Protein AF-A0A7R9MJE6-F1 (afdb_monomer)

Foldseek 3Di:
DDPCVVVLVVVVVVVVPDDDDPVVVVVVVVNVVVVVVVVVVVVVVVVVVVVVVLLVVLVVVLVVLVVVLVVVVVVLVVVLVVLVVVVVVLVVVLVVVPPPPCSVVDVVSVVVVVCCVVPSVVVVVVSVVVNVVSVVVSVCSVVVHDDPPPDDDDDDDDPDDPDDRPDDDDPVNVLVVLVVVVCVCVVQVFDPLCVQQQFGFGQDPVRDTDGDVPRGDPDGHALVRLLVSLVSCVVVVVLVVSLSSLVVSVVRDDPPDDLVSVLVSLVSNLVSCVVVVNVPVNVVSVVVSCVSPVDDDPPVVVVVVVVVVVPPDDDDDD

InterPro domains:
  IPR011990 Tetratricopeptide-like helical domain superfamily [G3DSA:1.25.40.10] (171-307)
  IPR013547 Prolyl 4-hydroxylase, N-terminal [PF08336] (52-201)

Radius of gyration: 33.0 Å; Cα contacts (8 Å, |Δi|>4): 189; chains: 1; bounding box: 67×83×99 Å

Mean predicted aligned error: 15.89 Å

Solvent-accessible surface area (backbone atoms only — not comparable to full-atom values): 18614 Å² total; per-residue (Å²): 130,85,68,64,68,58,57,54,52,54,57,52,56,60,57,76,73,56,84,92,60,96,70,52,66,64,52,53,52,51,51,51,51,52,50,50,52,52,52,51,51,52,52,53,52,51,52,52,48,54,51,54,53,50,50,53,54,49,51,51,53,50,51,52,54,49,51,54,49,51,57,52,47,53,55,51,52,53,51,52,49,52,55,47,53,54,51,49,53,55,49,50,56,49,61,73,68,49,86,76,77,52,64,66,69,44,72,65,50,46,48,53,50,52,48,42,62,66,48,56,50,46,51,50,51,51,52,52,51,52,52,56,51,54,51,50,56,51,51,41,66,70,60,48,75,72,75,88,73,90,82,77,81,89,77,84,90,71,99,74,74,92,78,80,75,64,78,77,86,48,76,63,57,53,50,53,52,42,48,51,52,51,49,50,33,64,75,58,71,38,54,64,69,42,47,40,57,19,36,73,55,48,72,41,99,83,72,51,76,57,76,65,81,86,77,45,50,96,57,56,62,53,23,65,56,28,38,54,45,14,50,54,31,40,76,72,67,39,39,71,62,14,39,52,30,36,49,53,13,63,76,46,62,53,97,84,60,53,68,66,57,55,33,49,48,28,48,53,44,25,53,27,27,59,74,72,69,42,68,72,64,23,54,52,30,53,52,54,28,43,71,74,49,84,71,89,70,78,69,69,59,55,63,62,54,49,64,66,63,70,74,79,78,89,84,91,84,136

Secondary structure (DSSP, 8-state):
---HHHHHHHHHHHHHTS---TTHHHHHHHHHHHHHHHHHHHHHHHHHHHHHHHHHHHHHHHHHHHHHHHHHHHHHHHHHHHHHHHHHHHHHHHHHT-SSSGGGTSHHHHHHHHHIIIIIHHHHHHHHHHHHHHHHHHHHHHTTS------S----------S----PPPHHHHHHHHHHHHHHHHHHT--HHHHHTT---EE-TTS-EE--GGG--SS---HHHHHHHHHHHHHTT-HHHHHHHHHHHHHT--TTS-HHHHHHHHHHHHHHHHHHT-HHHHHHHHHHHHHH-SSS-SSSHHHHHHHHHTTS------

Nearest PDB structures (foldseek):
  9e8q-assembly1_X  TM=4.317E-01  e=3.717E-01  Homo sapiens
  5nnv-assembly4_D  TM=2.845E-01  e=2.011E+00  Bacillus subtilis subsp. subtilis str. 168
  8i21-assembly1_A  TM=2.897E-01  e=9.755E+00  Saccharomyces cerevisiae S288C

Sequence (318 aa):
FVDYSEYVLWVSVAVYGVGVGPFIGPVYQLLAQVTQVTNMIGVIMTFSRNLMEN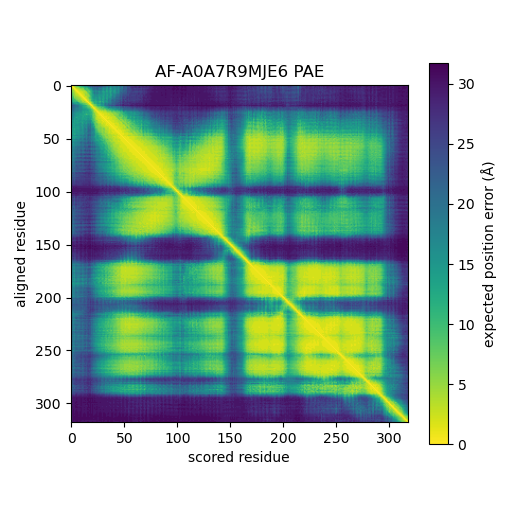LLTQEKAMIESLSEYLVSEEVLNSRLRRLTDNSLSLNSIALKGDTDGSLLGHPLDVYLLIRRMSIDWKEVNDLLRTKSQRLSDVQMRQIGGHSNHTNALNVTFDFQCVGSSHKIITNQELKDAAFGVISLVNTYELDIKSIANGFIRSKTSSGAEVSSHENQSKVALNAFDCYLIGKQTFDNKEYSNAKQWLTEAVDRLDDMTSDEIISDIFNYLLFCELKVRKPSEAQKYKRWSAAIKPDIETNGLKSEMKVVHDTNGTTPRL

Organism: NCBI:txid334625

pLDDT: mean 72.36, std 19.11, range [25.64, 94.88]

Structure (mmCIF, N/CA/C/O backbone):
data_AF-A0A7R9MJE6-F1
#
_entry.id   AF-A0A7R9MJE6-F1
#
loop_
_atom_site.group_PDB
_atom_site.id
_atom_site.type_symbol
_atom_site.label_atom_id
_atom_site.label_alt_id
_atom_site.label_comp_id
_atom_site.label_asym_id
_atom_site.label_entity_id
_atom_site.label_seq_id
_atom_site.pdbx_PDB_ins_code
_atom_site.Cartn_x
_atom_site.Cartn_y
_atom_site.Cartn_z
_atom_site.occupancy
_atom_site.B_iso_or_equiv
_atom_site.auth_seq_id
_atom_site.auth_comp_id
_atom_site.auth_asym_id
_atom_site.auth_atom_id
_atom_site.pdbx_PDB_model_num
ATOM 1 N N . PHE A 1 1 ? -15.642 23.329 16.315 1.00 39.38 1 PHE A N 1
ATOM 2 C CA . PHE A 1 1 ? -14.943 23.109 17.598 1.00 39.38 1 PHE A CA 1
ATOM 3 C C . PHE A 1 1 ? -15.011 24.412 18.372 1.00 39.38 1 PHE A C 1
ATOM 5 O O . PHE A 1 1 ? -14.675 25.434 17.795 1.00 39.38 1 PHE A O 1
ATOM 12 N N . VAL A 1 2 ? -15.575 24.382 19.581 1.00 33.09 2 VAL A N 1
ATOM 13 C CA . VAL A 1 2 ? -15.974 25.568 20.363 1.00 33.09 2 VAL A CA 1
ATOM 14 C C . VAL A 1 2 ? -14.791 26.518 20.549 1.00 33.09 2 VAL A C 1
ATOM 16 O O . VAL A 1 2 ? -13.706 26.082 20.929 1.00 33.09 2 VAL A O 1
ATOM 19 N N . ASP A 1 3 ? -15.007 27.798 20.260 1.00 33.78 3 ASP A N 1
ATOM 20 C CA . ASP A 1 3 ? -14.040 28.866 20.481 1.00 33.78 3 ASP A CA 1
ATOM 21 C C . ASP A 1 3 ? -13.876 29.061 21.999 1.00 33.78 3 ASP A C 1
ATOM 23 O O . ASP A 1 3 ? -14.653 29.747 22.664 1.00 33.78 3 ASP A O 1
ATOM 27 N N . TYR A 1 4 ? -12.909 28.353 22.592 1.00 46.97 4 TYR A N 1
ATOM 28 C CA . TYR A 1 4 ? -12.664 28.347 24.042 1.00 46.97 4 TYR A CA 1
ATOM 29 C C . TYR A 1 4 ? -12.322 29.743 24.599 1.00 46.97 4 TYR A C 1
ATOM 31 O O . TYR A 1 4 ? -12.417 29.955 25.808 1.00 46.97 4 TYR A O 1
ATOM 39 N N . SER A 1 5 ? -11.989 30.697 23.722 1.00 46.53 5 SER A N 1
ATOM 40 C CA . SER A 1 5 ? -11.831 32.122 24.026 1.00 46.53 5 SER A CA 1
ATOM 41 C C . SER A 1 5 ? -13.081 32.719 24.690 1.00 46.53 5 SER A C 1
ATOM 43 O O . SER A 1 5 ? -12.979 33.395 25.718 1.00 46.53 5 SER A O 1
ATOM 45 N N . GLU A 1 6 ? -14.277 32.405 24.17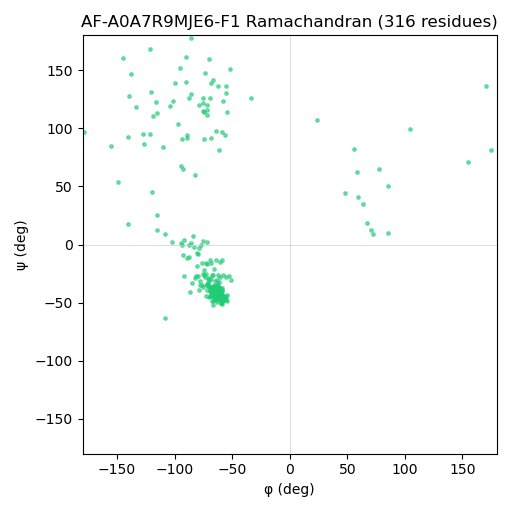9 1.00 43.72 6 GLU A N 1
ATOM 46 C CA . GLU A 1 6 ? -15.525 32.952 24.723 1.00 43.72 6 GLU A CA 1
ATOM 47 C C . GLU A 1 6 ? -15.849 32.373 26.107 1.00 43.72 6 GLU A C 1
ATOM 49 O O . GLU A 1 6 ? -16.285 33.101 26.998 1.00 43.72 6 GLU A O 1
ATOM 54 N N . TYR A 1 7 ? -15.562 31.089 26.346 1.00 50.12 7 TYR A N 1
ATOM 55 C CA . TYR A 1 7 ? -15.809 30.450 27.645 1.00 50.12 7 TYR A CA 1
ATOM 56 C C . TYR A 1 7 ? -14.961 31.055 28.774 1.00 50.12 7 TYR A C 1
ATOM 58 O O . TYR A 1 7 ? -15.455 31.239 29.888 1.00 50.12 7 TYR A O 1
ATOM 66 N N . VAL A 1 8 ? -13.705 31.417 28.493 1.00 51.41 8 VAL A N 1
ATOM 67 C CA . VAL A 1 8 ? -12.816 32.071 29.471 1.00 51.41 8 VAL A CA 1
ATOM 68 C C . VAL A 1 8 ? -13.308 33.487 29.802 1.00 51.41 8 VAL A C 1
ATOM 70 O O . VAL A 1 8 ? -13.265 33.903 30.964 1.00 51.41 8 VAL A O 1
ATOM 73 N N . LEU A 1 9 ? -13.850 34.206 28.815 1.00 51.25 9 LEU A N 1
ATOM 74 C CA . LEU A 1 9 ? -14.471 35.521 29.003 1.00 51.25 9 LEU A CA 1
ATOM 75 C C . LEU A 1 9 ? -15.719 35.447 29.897 1.00 51.25 9 LEU A C 1
ATOM 77 O O . LEU A 1 9 ? -15.834 36.224 30.845 1.00 51.25 9 LEU A O 1
ATOM 81 N N . TRP A 1 10 ? -16.611 34.478 29.672 1.00 48.47 10 TRP A N 1
ATOM 82 C CA . TRP A 1 10 ? -17.824 34.304 30.483 1.00 48.47 10 TRP A CA 1
ATOM 83 C C . TRP A 1 10 ? -17.535 33.927 31.942 1.00 48.47 10 TRP A C 1
ATOM 85 O O . TRP A 1 10 ? -18.165 34.466 32.855 1.00 48.47 10 TRP A O 1
ATOM 95 N N . VAL A 1 11 ? -16.550 33.055 32.183 1.00 52.69 11 VAL A N 1
ATOM 96 C CA . VAL A 1 11 ? -16.123 32.693 33.547 1.00 52.69 11 VAL A CA 1
ATOM 97 C C . VAL A 1 11 ? -15.493 33.893 34.259 1.00 52.69 11 VAL A C 1
ATOM 99 O O . VAL A 1 11 ? -15.747 34.106 35.443 1.00 52.69 11 VAL A O 1
ATOM 102 N N . SER A 1 12 ? -14.741 34.724 33.535 1.00 51.22 12 SER A N 1
ATOM 103 C CA . SER A 1 12 ? -14.150 35.946 34.088 1.00 51.22 12 SER A CA 1
ATOM 104 C C . SER A 1 12 ? -15.232 36.959 34.489 1.00 51.22 12 SER A C 1
ATOM 106 O O . SER A 1 12 ? -15.207 37.469 35.606 1.00 51.22 12 SER A O 1
ATOM 108 N N . VAL A 1 13 ? -16.236 37.198 33.636 1.00 52.69 13 VAL A N 1
ATOM 109 C CA . VAL A 1 13 ? -17.344 38.136 33.915 1.00 52.69 13 VAL A CA 1
ATOM 110 C C . VAL A 1 13 ? -18.203 37.686 35.106 1.00 52.69 13 VAL A C 1
ATOM 112 O O . VAL A 1 13 ? -18.603 38.522 35.916 1.00 52.69 13 VAL A O 1
ATOM 115 N N . ALA A 1 14 ? -18.433 36.380 35.278 1.00 49.47 14 ALA A N 1
ATOM 116 C CA . ALA A 1 14 ? -19.199 35.849 36.410 1.00 49.47 14 ALA A CA 1
ATOM 117 C C . ALA A 1 14 ? -18.510 36.077 37.774 1.00 49.47 14 ALA A C 1
ATOM 119 O O . ALA A 1 14 ? -19.187 36.282 38.781 1.00 49.47 14 ALA A O 1
ATOM 120 N N . VAL A 1 15 ? -17.172 36.095 37.810 1.00 51.50 15 VAL A N 1
ATOM 121 C CA . VAL A 1 15 ? -16.383 36.327 39.036 1.00 51.50 15 VAL A CA 1
ATOM 122 C C . VAL A 1 15 ? -16.347 37.810 39.423 1.00 51.50 15 VAL A C 1
ATOM 124 O O . VAL A 1 15 ? -16.346 38.127 40.610 1.00 51.50 15 VAL A O 1
ATOM 127 N N . TYR A 1 16 ? -16.394 38.731 38.455 1.00 50.97 16 TYR A N 1
ATOM 128 C CA . TYR A 1 16 ? -16.454 40.172 38.739 1.00 50.97 16 TYR A CA 1
ATOM 129 C C . TYR A 1 16 ? -17.813 40.639 39.300 1.00 50.97 16 TYR A C 1
ATOM 131 O O . TYR A 1 16 ? -17.887 41.727 39.871 1.00 50.97 16 TYR A O 1
ATOM 139 N N . GLY A 1 17 ? -18.879 39.837 39.171 1.00 49.03 17 GLY A N 1
ATOM 140 C CA . GLY A 1 17 ? -20.234 40.188 39.617 1.00 49.03 17 GLY A CA 1
ATOM 141 C C . GLY A 1 17 ? -20.582 39.847 41.073 1.00 49.03 17 GLY A C 1
ATOM 142 O O . GLY A 1 17 ? -21.620 40.296 41.556 1.00 49.03 17 GLY A O 1
ATOM 143 N N . VAL A 1 18 ? -19.757 39.072 41.791 1.00 48.28 18 VAL A N 1
ATOM 144 C CA . VAL A 1 18 ? -20.073 38.598 43.152 1.00 48.28 18 VAL A CA 1
ATOM 145 C C . VAL A 1 18 ? -19.073 39.166 44.161 1.00 48.28 18 VAL A C 1
ATOM 147 O O . VAL A 1 18 ? -17.864 38.999 44.032 1.00 48.28 18 VAL A O 1
ATOM 150 N N . GLY A 1 19 ? -19.604 39.877 45.158 1.00 49.94 19 GLY A N 1
ATOM 151 C CA . GLY A 1 19 ? -18.861 40.634 46.163 1.00 49.94 19 GLY A CA 1
ATOM 152 C C . GLY A 1 19 ? -17.764 39.865 46.912 1.00 49.94 19 GLY A C 1
ATOM 153 O O . GLY A 1 19 ? -17.820 38.658 47.133 1.00 49.94 19 GLY A O 1
ATOM 154 N N . VAL A 1 20 ? -16.765 40.649 47.311 1.00 52.84 20 VAL A N 1
ATOM 155 C CA . VAL A 1 20 ? -15.432 40.300 47.820 1.00 52.84 20 VAL A CA 1
ATOM 156 C C . VAL A 1 20 ? -15.460 39.406 49.074 1.00 52.84 20 VAL A C 1
ATOM 158 O O . VAL A 1 20 ? -15.999 39.796 50.107 1.00 52.84 20 VAL A O 1
ATOM 161 N N . GLY A 1 21 ? -14.803 38.239 49.013 1.00 53.69 21 GLY A N 1
ATOM 162 C CA . GLY A 1 21 ? -14.567 37.334 50.151 1.00 53.69 21 GLY A CA 1
ATOM 163 C C . GLY A 1 21 ? -13.202 36.615 50.073 1.00 53.69 21 GLY A C 1
ATOM 164 O O . GLY A 1 21 ? -12.615 36.529 48.994 1.00 53.69 21 GLY A O 1
ATOM 165 N N . PRO A 1 22 ? -12.666 36.073 51.187 1.00 56.06 22 PRO A N 1
ATOM 166 C CA . PRO A 1 22 ? -11.268 35.619 51.321 1.00 56.06 22 PRO A CA 1
ATOM 167 C C . PRO A 1 22 ? -10.910 34.327 50.556 1.00 56.06 22 PRO A C 1
ATOM 169 O O . PRO A 1 22 ? -9.770 33.873 50.608 1.00 56.06 22 PRO A O 1
ATOM 172 N N . PHE A 1 23 ? -11.851 33.745 49.811 1.00 54.72 23 PHE A N 1
ATOM 173 C CA . PHE A 1 23 ? -11.662 32.516 49.026 1.00 54.72 23 PHE A CA 1
ATOM 174 C C . PHE A 1 23 ? -11.227 32.766 47.569 1.00 54.72 23 PHE A C 1
ATOM 176 O O . PHE A 1 23 ? -11.073 31.827 46.794 1.00 54.72 23 PHE A O 1
ATOM 183 N N . ILE A 1 24 ? -10.999 34.027 47.194 1.00 59.41 24 ILE A N 1
ATOM 184 C CA . ILE A 1 24 ? -10.717 34.456 45.818 1.00 59.41 24 ILE A CA 1
ATOM 185 C C . ILE A 1 24 ? -9.281 34.117 45.359 1.00 59.41 24 ILE A C 1
ATOM 187 O O . ILE A 1 24 ? -9.075 33.722 44.213 1.00 59.41 24 ILE A O 1
ATOM 191 N N . GLY A 1 25 ? -8.281 34.209 46.242 1.00 64.38 25 GLY A N 1
ATOM 192 C CA . GLY A 1 25 ? -6.874 33.922 45.906 1.00 64.38 25 GLY A CA 1
ATOM 193 C C . GLY A 1 25 ? -6.624 32.497 45.374 1.00 64.38 25 GLY A C 1
ATOM 194 O O . GLY A 1 25 ? -6.013 32.352 44.314 1.00 64.38 25 GLY A O 1
ATOM 195 N N . PRO A 1 26 ? -7.133 31.446 46.046 1.00 71.94 26 PRO A N 1
ATOM 196 C CA . PRO A 1 26 ? -7.047 30.068 45.557 1.00 71.94 26 PRO A CA 1
ATOM 197 C C . PRO A 1 26 ? -7.748 29.855 44.207 1.00 71.94 26 PRO A C 1
ATOM 199 O O . PRO A 1 26 ? -7.233 29.138 43.354 1.00 71.94 26 PRO A O 1
ATOM 202 N N . VAL A 1 27 ? -8.892 30.513 43.981 1.00 69.50 27 VAL A N 1
ATOM 203 C CA . VAL A 1 27 ? -9.652 30.416 42.722 1.00 69.50 27 VAL A CA 1
ATOM 204 C C . VAL A 1 27 ? -8.887 31.059 41.563 1.00 69.50 27 VAL A C 1
ATOM 206 O O . VAL A 1 27 ? -8.808 30.465 40.490 1.00 69.50 27 VAL A O 1
ATOM 209 N N . TYR A 1 28 ? -8.243 32.211 41.775 1.00 71.81 28 TYR A N 1
ATOM 210 C CA . TYR A 1 28 ? -7.381 32.825 40.758 1.00 71.81 28 TYR A CA 1
ATOM 211 C C . TYR A 1 28 ? -6.151 31.975 40.430 1.00 71.81 28 TYR A C 1
ATOM 213 O O . TYR A 1 28 ? -5.772 31.893 39.263 1.00 71.81 28 TYR A O 1
ATOM 221 N N . GLN A 1 29 ? -5.540 31.311 41.417 1.00 69.94 29 GLN A N 1
ATOM 222 C CA . GLN A 1 29 ? -4.430 30.395 41.141 1.00 69.94 29 GLN A CA 1
ATOM 223 C C . GLN A 1 29 ? -4.870 29.180 40.322 1.00 69.94 29 GLN A C 1
ATOM 225 O O . GLN A 1 29 ? -4.177 28.805 39.377 1.00 69.94 29 GLN A O 1
ATOM 230 N N . LEU A 1 30 ? -6.032 28.601 40.629 1.00 73.88 30 LEU A N 1
ATOM 231 C CA . LEU A 1 30 ? -6.591 27.500 39.845 1.00 73.88 30 LEU A CA 1
ATOM 232 C C . LEU A 1 30 ? -6.939 27.943 38.418 1.00 73.88 30 LEU A C 1
ATOM 234 O O . LEU A 1 30 ? -6.590 27.252 37.466 1.00 73.88 30 LEU A O 1
ATOM 238 N N . LEU A 1 31 ? -7.543 29.122 38.241 1.00 72.19 31 LEU A N 1
ATOM 239 C CA . LEU A 1 31 ? -7.827 29.681 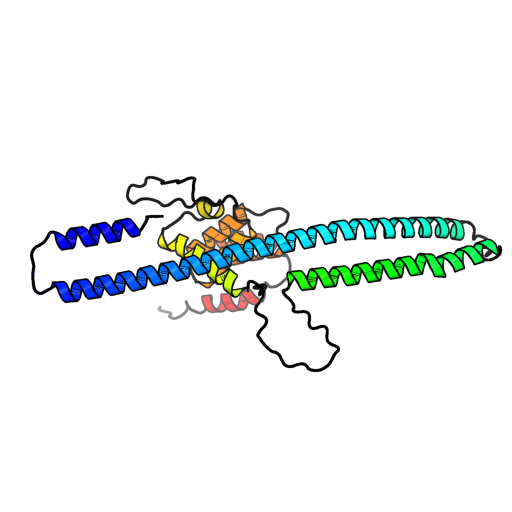36.913 1.00 72.19 31 LEU A CA 1
ATOM 240 C C . LEU A 1 31 ? -6.545 29.955 36.114 1.00 72.19 31 LEU A C 1
ATOM 242 O O . LEU A 1 31 ? -6.493 29.655 34.921 1.00 72.19 31 LEU A O 1
ATOM 246 N N . ALA A 1 32 ? -5.490 30.462 36.756 1.00 72.81 32 ALA A N 1
ATOM 247 C CA . ALA A 1 32 ? -4.192 30.665 36.114 1.00 72.81 32 ALA A CA 1
ATOM 248 C C . ALA A 1 32 ? -3.555 29.335 35.673 1.00 72.81 32 ALA A C 1
ATOM 250 O O . ALA A 1 32 ? -3.038 29.245 34.559 1.00 72.81 32 ALA A O 1
ATOM 251 N N . GLN A 1 33 ? -3.643 28.288 36.500 1.00 74.50 33 GLN A N 1
ATOM 252 C CA . GLN A 1 33 ? -3.174 26.944 36.148 1.00 74.50 33 GLN A CA 1
ATOM 253 C C . GLN A 1 33 ? -3.975 26.351 34.981 1.00 74.50 33 GLN A C 1
ATOM 255 O O . GLN A 1 33 ? -3.385 25.847 34.027 1.00 74.50 33 GLN A O 1
ATOM 260 N N . VAL A 1 34 ? -5.305 26.475 34.994 1.00 78.25 34 VAL A N 1
ATOM 261 C CA . VAL A 1 34 ? -6.170 26.028 33.887 1.00 78.25 34 VAL A CA 1
ATOM 262 C C . VAL A 1 34 ? -5.847 26.785 32.595 1.00 78.25 34 VAL A C 1
ATOM 264 O O . VAL A 1 34 ? -5.772 26.179 31.525 1.00 78.25 34 VAL A O 1
ATOM 267 N N . THR A 1 35 ? -5.579 28.089 32.679 1.00 74.94 35 THR A N 1
ATOM 268 C CA . THR A 1 35 ? -5.185 28.909 31.521 1.00 74.94 35 THR A CA 1
ATOM 269 C C . THR A 1 35 ? -3.815 28.488 30.972 1.00 74.94 35 THR A C 1
ATOM 271 O O . THR A 1 35 ? -3.628 28.399 29.762 1.00 74.94 35 THR A O 1
ATOM 274 N N . GLN A 1 36 ? -2.849 28.151 31.833 1.00 72.69 36 GLN A N 1
ATOM 275 C CA . GLN A 1 36 ? -1.558 27.615 31.385 1.00 72.69 36 GLN A CA 1
ATOM 276 C C . GLN A 1 36 ? -1.699 26.260 30.687 1.00 72.69 36 GLN A C 1
ATOM 278 O O . GLN A 1 36 ? -1.115 26.061 29.623 1.00 72.69 36 GLN A O 1
ATOM 283 N N . VAL A 1 37 ? -2.491 25.345 31.252 1.00 79.38 37 VAL A N 1
ATOM 284 C CA . VAL A 1 37 ? -2.717 24.015 30.667 1.00 79.38 37 VAL A CA 1
ATOM 285 C C . VAL A 1 37 ? -3.434 24.123 29.322 1.00 79.38 37 VAL A C 1
ATOM 287 O O . VAL A 1 37 ? -3.022 23.488 28.355 1.00 79.38 37 VAL A O 1
ATOM 290 N N . THR A 1 38 ? -4.464 24.964 29.217 1.00 75.75 38 THR A N 1
ATOM 291 C CA . THR A 1 38 ? -5.188 25.182 27.952 1.00 75.75 38 THR A CA 1
ATOM 292 C C . THR A 1 38 ? -4.299 25.809 26.878 1.00 75.75 38 THR A C 1
ATOM 294 O O . THR A 1 38 ? -4.301 25.335 25.742 1.00 75.75 38 THR A O 1
ATOM 297 N N . ASN A 1 39 ? -3.458 26.785 27.234 1.00 72.81 39 ASN A N 1
ATOM 298 C CA . ASN A 1 39 ? -2.465 27.345 26.314 1.00 72.81 39 ASN A CA 1
ATOM 299 C C . ASN A 1 39 ? -1.444 26.292 25.860 1.00 72.81 39 ASN A C 1
ATOM 301 O O . ASN A 1 39 ? -1.136 26.206 24.672 1.00 72.81 39 ASN A O 1
ATOM 305 N N . MET A 1 40 ? -0.951 25.455 26.779 1.00 80.31 40 MET A N 1
ATOM 306 C CA . MET A 1 40 ? -0.018 24.372 26.456 1.00 80.31 40 MET A CA 1
ATOM 307 C C . MET A 1 40 ? -0.642 23.364 25.482 1.00 80.31 40 MET A C 1
ATOM 309 O O . MET A 1 40 ? -0.014 23.003 24.487 1.00 80.31 40 MET A O 1
ATOM 313 N N . ILE A 1 41 ? -1.895 22.962 25.718 1.00 79.38 41 ILE A N 1
ATOM 314 C CA . ILE A 1 41 ? -2.650 22.094 24.804 1.00 79.38 41 ILE A CA 1
ATOM 315 C C . ILE A 1 41 ? -2.791 22.763 23.429 1.00 79.38 41 ILE A C 1
ATOM 317 O O . ILE A 1 41 ? -2.558 22.116 22.409 1.00 79.38 41 ILE A O 1
ATOM 321 N N . GLY A 1 42 ? -3.107 24.061 23.382 1.00 72.31 42 GLY A N 1
ATOM 322 C CA . GLY A 1 42 ? -3.208 24.821 22.132 1.00 72.31 42 GLY A CA 1
ATOM 323 C C . GLY A 1 42 ? -1.909 24.827 21.316 1.00 72.31 42 GLY A C 1
ATOM 324 O O . GLY A 1 42 ? -1.937 24.608 20.101 1.00 72.31 42 GLY A O 1
ATOM 325 N N . VAL A 1 43 ? -0.761 25.004 21.976 1.00 76.25 43 VAL A N 1
ATOM 326 C CA . VAL A 1 43 ? 0.562 24.944 21.329 1.00 76.25 43 VAL A CA 1
ATOM 327 C C . VAL A 1 43 ? 0.842 23.545 20.775 1.00 76.25 43 VAL A C 1
ATOM 329 O O . VAL A 1 43 ? 1.240 23.421 19.616 1.00 76.25 43 VAL A O 1
ATOM 332 N N . ILE A 1 44 ? 0.584 22.492 21.557 1.00 77.38 44 ILE A N 1
ATOM 333 C CA . ILE A 1 44 ? 0.791 21.097 21.132 1.00 77.38 44 ILE A CA 1
ATOM 334 C C . ILE A 1 44 ? -0.083 20.758 19.918 1.00 77.38 44 ILE A C 1
ATOM 336 O O . ILE A 1 44 ? 0.406 20.187 18.944 1.00 77.38 44 ILE A O 1
ATOM 340 N N . MET A 1 45 ? -1.358 21.152 19.939 1.00 76.62 45 MET A N 1
ATOM 341 C CA . MET A 1 45 ? -2.290 20.911 18.833 1.00 76.62 45 MET A CA 1
ATOM 342 C C . MET A 1 45 ? -1.864 21.643 17.558 1.00 76.62 45 MET A C 1
ATOM 344 O O . MET A 1 45 ? -1.933 21.078 16.468 1.00 76.62 45 MET A O 1
ATOM 348 N N . THR A 1 46 ? -1.379 22.881 17.683 1.00 78.94 46 THR A N 1
ATOM 349 C CA . THR A 1 46 ? -0.876 23.656 16.538 1.00 78.94 46 THR A CA 1
ATOM 350 C C . THR A 1 46 ? 0.382 23.018 15.951 1.00 78.94 46 THR A C 1
ATOM 352 O O . THR A 1 46 ? 0.484 22.857 14.737 1.00 78.94 46 THR A O 1
ATOM 355 N N . PHE A 1 47 ? 1.316 22.585 16.803 1.00 77.62 47 PHE A N 1
ATOM 356 C CA . PHE A 1 47 ? 2.514 21.869 16.366 1.00 77.62 47 PHE A CA 1
ATOM 357 C C . PHE A 1 47 ? 2.169 20.554 15.651 1.00 77.62 47 PHE A C 1
ATOM 359 O O . PHE A 1 47 ? 2.693 20.281 14.573 1.00 77.62 47 PHE A O 1
ATOM 366 N N . SER A 1 48 ? 1.248 19.767 16.214 1.00 82.62 48 SER A N 1
ATOM 367 C CA . SER A 1 48 ? 0.774 18.518 15.610 1.00 82.62 48 SER A CA 1
ATOM 368 C C . SER A 1 48 ? 0.097 18.751 14.256 1.00 82.62 48 SER A C 1
ATOM 370 O O . SER A 1 48 ? 0.379 18.020 13.309 1.00 82.62 48 SER A O 1
ATOM 372 N N . ARG A 1 49 ? -0.727 19.800 14.122 1.00 81.06 49 ARG A N 1
ATOM 373 C CA . ARG A 1 49 ? -1.336 20.171 12.836 1.00 81.06 49 ARG A CA 1
ATOM 374 C C . ARG A 1 49 ? -0.276 20.493 11.786 1.00 81.06 49 ARG A C 1
ATOM 376 O O . ARG A 1 49 ? -0.306 19.904 10.711 1.00 81.06 49 ARG A O 1
ATOM 383 N N . ASN A 1 50 ? 0.681 21.359 12.117 1.00 78.06 50 ASN A N 1
ATOM 384 C CA . ASN A 1 50 ? 1.759 21.730 11.199 1.00 78.06 50 ASN A CA 1
ATOM 385 C C . ASN A 1 50 ? 2.577 20.503 10.767 1.00 78.06 50 ASN A C 1
ATOM 387 O O . ASN A 1 50 ? 2.969 20.389 9.609 1.00 78.06 50 ASN A O 1
ATOM 391 N N . LEU A 1 51 ? 2.811 19.556 11.682 1.00 82.19 51 LEU A N 1
ATOM 392 C CA . LEU A 1 51 ? 3.470 18.294 11.352 1.00 82.19 51 LEU A CA 1
ATOM 393 C C . LEU A 1 51 ? 2.667 17.484 10.322 1.00 82.19 51 LEU A C 1
ATOM 395 O O . LEU A 1 51 ? 3.248 17.009 9.350 1.00 82.19 51 LEU A O 1
ATOM 399 N N . MET A 1 52 ? 1.352 17.342 10.507 1.00 84.44 52 MET A N 1
ATOM 400 C CA . MET A 1 52 ? 0.488 16.609 9.570 1.00 84.44 52 MET A CA 1
ATOM 401 C C . MET A 1 52 ? 0.396 17.300 8.201 1.00 84.44 52 MET A C 1
ATOM 403 O O . MET A 1 52 ? 0.426 16.630 7.171 1.00 84.44 52 MET A O 1
ATOM 407 N N . GLU A 1 53 ? 0.351 18.632 8.166 1.00 85.31 53 GLU A N 1
ATOM 408 C CA . GLU A 1 53 ? 0.389 19.405 6.916 1.00 85.31 53 GLU A CA 1
ATOM 409 C C . GLU A 1 53 ? 1.725 19.224 6.173 1.00 85.31 53 GLU A C 1
ATOM 411 O O . GLU A 1 53 ? 1.746 19.047 4.952 1.00 85.31 53 GLU A O 1
ATOM 416 N N . ASN A 1 54 ? 2.845 19.174 6.900 1.00 81.81 54 ASN A N 1
ATOM 417 C CA . ASN A 1 54 ? 4.153 18.879 6.313 1.00 81.81 54 ASN A CA 1
ATOM 418 C C . ASN A 1 54 ? 4.218 17.460 5.725 1.00 81.81 54 ASN A C 1
ATOM 420 O O . ASN A 1 54 ? 4.779 17.275 4.648 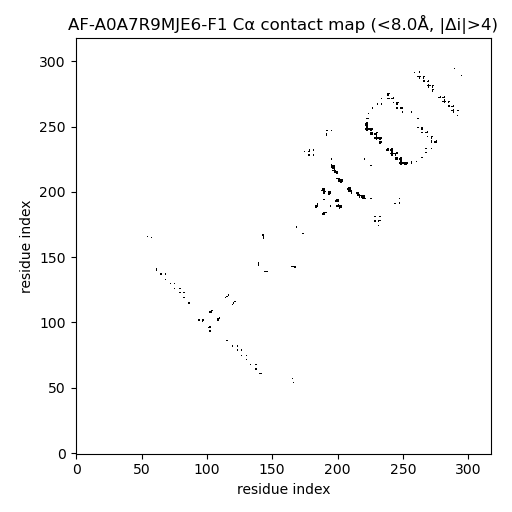1.00 81.81 54 ASN A O 1
ATOM 424 N N . LEU A 1 55 ? 3.607 16.464 6.373 1.00 82.38 55 LEU A N 1
ATOM 425 C CA . LEU A 1 55 ? 3.537 15.102 5.828 1.00 82.38 55 LEU A CA 1
ATOM 426 C C . LEU A 1 55 ? 2.731 15.048 4.525 1.00 82.38 55 LEU A C 1
ATOM 428 O O . LEU A 1 55 ? 3.141 14.377 3.581 1.00 82.38 55 LEU A O 1
ATOM 432 N N . LEU A 1 56 ? 1.634 15.802 4.435 1.00 85.38 56 LEU A N 1
ATOM 433 C CA . LEU A 1 56 ? 0.831 15.882 3.214 1.00 85.38 56 LEU A CA 1
ATOM 434 C C . LEU A 1 56 ? 1.596 16.560 2.063 1.00 85.38 56 LEU A C 1
ATOM 436 O O . LEU A 1 56 ? 1.525 16.127 0.912 1.00 85.38 56 LEU A O 1
ATOM 440 N N . THR A 1 57 ? 2.357 17.620 2.354 1.00 81.56 57 THR A N 1
ATOM 441 C CA . THR A 1 57 ? 3.200 18.268 1.332 1.00 81.56 57 THR A CA 1
ATOM 442 C C . THR A 1 57 ? 4.351 17.365 0.881 1.00 81.56 57 THR A C 1
ATOM 444 O O . THR A 1 57 ? 4.661 17.326 -0.311 1.00 81.56 57 THR A O 1
ATOM 447 N N . GLN A 1 58 ? 4.928 16.582 1.797 1.00 80.12 58 GLN A N 1
ATOM 448 C CA . GLN A 1 58 ? 5.927 15.555 1.495 1.00 80.12 58 GLN A CA 1
ATOM 449 C C . GLN A 1 58 ? 5.347 14.446 0.606 1.00 80.12 58 GLN A C 1
ATOM 451 O O . GLN A 1 58 ? 5.974 14.072 -0.385 1.00 80.12 58 GLN A O 1
ATOM 456 N N . GLU A 1 59 ? 4.143 13.950 0.907 1.00 81.75 59 GLU A N 1
ATOM 457 C CA . GLU A 1 59 ? 3.440 12.970 0.070 1.00 81.75 59 GLU A CA 1
ATOM 458 C C . GLU A 1 59 ? 3.247 13.494 -1.354 1.00 81.75 59 GLU A C 1
ATOM 460 O O . GLU A 1 59 ? 3.611 12.820 -2.319 1.00 81.75 59 GLU A O 1
ATOM 465 N N . LYS A 1 60 ? 2.770 14.735 -1.495 1.00 84.38 60 LYS A N 1
ATOM 466 C CA . LYS A 1 60 ? 2.605 15.374 -2.803 1.00 84.38 60 LYS A CA 1
ATOM 467 C C . LYS A 1 60 ? 3.917 15.411 -3.597 1.00 84.38 60 LYS A C 1
ATOM 469 O O . LYS A 1 60 ? 3.927 15.024 -4.764 1.00 84.38 60 LYS A O 1
ATOM 474 N N . ALA A 1 61 ? 5.022 15.819 -2.972 1.00 79.75 61 ALA A N 1
ATOM 475 C CA . ALA A 1 61 ? 6.331 15.861 -3.625 1.00 79.75 61 ALA A CA 1
ATOM 476 C C . ALA A 1 61 ? 6.827 14.461 -4.045 1.00 79.75 61 ALA A C 1
ATOM 478 O O . ALA A 1 61 ? 7.415 14.299 -5.117 1.00 79.75 61 ALA A O 1
ATOM 479 N N . MET A 1 62 ? 6.565 13.431 -3.231 1.00 78.12 62 MET A N 1
ATOM 480 C CA . MET A 1 62 ? 6.893 12.043 -3.578 1.00 78.12 62 MET A CA 1
ATOM 481 C C . MET A 1 62 ? 6.071 11.538 -4.770 1.00 78.12 62 MET A C 1
ATOM 483 O O . MET A 1 62 ? 6.631 10.887 -5.653 1.00 78.12 62 MET A O 1
ATOM 487 N N . ILE A 1 63 ? 4.774 11.856 -4.822 1.00 84.25 63 ILE A N 1
ATOM 488 C CA . ILE A 1 63 ? 3.892 11.498 -5.943 1.00 84.25 63 ILE A CA 1
ATOM 489 C C . ILE A 1 63 ? 4.364 12.176 -7.231 1.00 84.25 63 ILE A C 1
ATOM 491 O O . ILE A 1 63 ? 4.473 11.516 -8.264 1.00 84.25 63 ILE A O 1
ATOM 495 N N . GLU A 1 64 ? 4.701 13.466 -7.175 1.00 82.12 64 GLU A N 1
ATOM 496 C CA . GLU A 1 64 ? 5.231 14.200 -8.328 1.00 82.12 64 GLU A CA 1
ATOM 497 C C . GLU A 1 64 ? 6.529 13.554 -8.837 1.00 82.12 64 GLU A C 1
ATOM 499 O O . GLU A 1 64 ? 6.612 13.209 -10.019 1.00 82.12 64 GLU A O 1
ATOM 504 N N . SER A 1 65 ? 7.486 13.258 -7.948 1.00 80.31 65 SER A N 1
ATOM 505 C CA . SER A 1 65 ? 8.733 12.576 -8.328 1.00 80.31 65 SER A CA 1
ATOM 506 C C . SER A 1 65 ? 8.500 11.175 -8.904 1.00 80.31 65 SER A C 1
ATOM 508 O O . SER A 1 65 ? 9.247 10.762 -9.795 1.00 80.31 65 SER A O 1
ATOM 510 N N . LEU A 1 66 ? 7.522 10.422 -8.391 1.00 82.88 66 LEU A N 1
ATOM 511 C CA . LEU A 1 66 ? 7.181 9.098 -8.913 1.00 82.88 66 LEU A CA 1
ATOM 512 C C . LEU A 1 66 ? 6.545 9.202 -10.304 1.00 82.88 66 LEU A C 1
ATOM 514 O O . LEU A 1 66 ? 6.868 8.408 -11.188 1.00 82.88 66 LEU A O 1
ATOM 518 N N . SER A 1 67 ? 5.680 10.195 -10.514 1.00 88.38 67 SER A N 1
ATOM 519 C CA . SER A 1 67 ? 5.033 10.432 -11.804 1.00 88.38 67 SER A CA 1
ATOM 520 C C . SER A 1 67 ? 6.047 10.818 -12.885 1.00 88.38 67 SER A C 1
ATOM 522 O O . SER A 1 67 ? 6.023 10.260 -13.981 1.00 88.38 67 SER A O 1
ATOM 524 N N . GLU A 1 68 ? 7.006 11.689 -12.555 1.00 84.25 68 GLU A N 1
ATOM 525 C CA . GLU A 1 68 ? 8.085 12.081 -13.464 1.00 84.25 68 GLU A CA 1
ATOM 526 C C . GLU A 1 68 ? 8.968 10.882 -13.825 1.00 84.25 68 GLU A C 1
ATOM 528 O O . GLU A 1 68 ? 9.283 10.661 -14.999 1.00 84.25 68 GLU A O 1
ATOM 533 N N . TYR A 1 69 ? 9.319 10.057 -12.833 1.00 85.56 69 TYR A N 1
ATOM 534 C CA . TYR A 1 69 ? 10.059 8.822 -13.066 1.00 85.56 69 TYR A CA 1
ATOM 535 C C . TYR A 1 69 ? 9.315 7.879 -14.013 1.00 85.56 69 TYR A C 1
ATOM 537 O O . TYR A 1 69 ? 9.923 7.416 -14.980 1.00 85.56 69 TYR A O 1
ATOM 545 N N . LEU A 1 70 ? 8.018 7.643 -13.781 1.00 89.94 70 LEU A N 1
ATOM 546 C CA . LEU A 1 70 ? 7.196 6.742 -14.590 1.00 89.94 70 LEU A CA 1
ATOM 547 C C . LEU A 1 70 ? 7.140 7.187 -16.057 1.00 89.94 70 LEU A C 1
ATOM 549 O O . LEU A 1 70 ? 7.423 6.387 -16.947 1.00 89.94 70 LEU A O 1
ATOM 553 N N . VAL A 1 71 ? 6.876 8.472 -16.310 1.00 91.12 71 VAL A N 1
ATOM 554 C CA . VAL A 1 71 ? 6.889 9.037 -17.672 1.00 91.12 71 VAL A CA 1
ATOM 555 C C . VAL A 1 71 ? 8.260 8.840 -18.322 1.00 91.12 71 VAL A C 1
ATOM 557 O O . VAL A 1 71 ? 8.376 8.444 -19.484 1.00 91.12 71 VAL A O 1
ATOM 560 N N . SER A 1 72 ? 9.332 9.077 -17.566 1.00 88.00 72 SER A N 1
ATOM 561 C CA . SER A 1 72 ? 10.694 8.905 -18.063 1.00 88.00 72 SER A CA 1
ATOM 562 C C . SER A 1 72 ? 11.023 7.437 -18.391 1.00 88.00 72 SER A C 1
ATOM 564 O O . SER A 1 72 ? 11.721 7.164 -19.372 1.00 88.00 72 SER A O 1
ATOM 566 N N . GLU A 1 73 ? 10.497 6.494 -17.606 1.00 89.50 73 GLU A N 1
ATOM 567 C CA . GLU A 1 73 ? 10.638 5.052 -17.806 1.00 89.50 73 GLU A CA 1
ATOM 568 C C . GLU A 1 73 ? 9.876 4.572 -19.038 1.00 89.50 73 GLU A C 1
ATOM 570 O O . GLU A 1 73 ? 10.392 3.751 -19.795 1.00 89.50 73 GLU A O 1
ATOM 575 N N . GLU A 1 74 ? 8.677 5.090 -19.294 1.00 92.81 74 GLU A N 1
ATOM 576 C CA . GLU A 1 74 ? 7.906 4.762 -20.496 1.00 92.81 74 GLU A CA 1
ATOM 577 C C . GLU A 1 74 ? 8.658 5.143 -21.777 1.00 92.81 74 GLU A C 1
ATOM 579 O O . GLU A 1 74 ? 8.715 4.355 -22.730 1.00 92.81 74 GLU A O 1
ATOM 584 N N . VAL A 1 75 ? 9.314 6.309 -21.788 1.00 91.62 75 VAL A N 1
ATOM 585 C CA . VAL A 1 75 ? 10.152 6.757 -22.912 1.00 91.62 75 VAL A CA 1
ATOM 586 C C . VAL A 1 75 ? 11.362 5.838 -23.100 1.00 91.62 75 VAL A C 1
ATOM 588 O O . VAL A 1 75 ? 11.648 5.411 -24.224 1.00 91.62 75 VAL A O 1
ATOM 591 N N . LEU A 1 76 ? 12.061 5.493 -22.013 1.00 91.12 76 LEU A N 1
ATOM 592 C CA . LEU A 1 76 ? 13.210 4.582 -22.060 1.00 91.12 76 LEU A CA 1
ATOM 593 C C . LEU A 1 76 ? 12.804 3.180 -22.538 1.00 91.12 76 LEU A C 1
ATOM 595 O O . LEU A 1 76 ? 13.434 2.633 -23.446 1.00 91.12 76 LEU A O 1
ATOM 599 N N . ASN A 1 77 ? 11.723 2.621 -21.992 1.00 93.25 77 ASN A N 1
ATOM 600 C CA . ASN A 1 77 ? 11.194 1.319 -22.395 1.00 93.25 77 ASN A CA 1
ATOM 601 C C . ASN A 1 77 ? 10.753 1.325 -23.865 1.00 93.25 77 ASN A C 1
ATOM 603 O O . ASN A 1 77 ? 11.010 0.361 -24.584 1.00 93.25 77 ASN A O 1
ATOM 607 N N . SER A 1 78 ? 10.152 2.415 -24.349 1.00 94.44 78 SER A N 1
ATOM 608 C CA . SER A 1 78 ? 9.786 2.564 -25.763 1.00 94.44 78 SER A CA 1
ATOM 609 C C . SER A 1 78 ? 11.010 2.526 -26.683 1.00 94.44 78 SER A C 1
ATOM 611 O O . SER A 1 78 ? 10.978 1.886 -27.736 1.00 94.44 78 SER A O 1
ATOM 613 N N . ARG A 1 79 ? 12.118 3.163 -26.282 1.00 92.00 79 ARG A N 1
ATOM 614 C CA . ARG A 1 79 ? 13.385 3.121 -27.029 1.00 92.00 79 ARG A CA 1
ATOM 615 C C . ARG A 1 79 ? 14.003 1.722 -27.026 1.00 92.00 79 ARG A C 1
ATOM 617 O O . ARG A 1 79 ? 14.394 1.237 -28.085 1.00 92.00 79 ARG A O 1
ATOM 624 N N . LEU A 1 80 ? 14.026 1.054 -25.872 1.00 92.19 80 LEU A N 1
ATOM 625 C CA . LEU A 1 80 ? 14.513 -0.324 -25.750 1.00 92.19 80 LEU A CA 1
ATOM 626 C C . LEU A 1 80 ? 13.697 -1.305 -26.598 1.00 92.19 80 LEU A C 1
ATOM 628 O O . LEU A 1 80 ? 14.282 -2.154 -27.269 1.00 92.19 80 LEU A O 1
ATOM 632 N N . ARG A 1 81 ? 12.366 -1.161 -26.631 1.00 93.88 81 ARG A N 1
ATOM 633 C CA . ARG A 1 81 ? 11.494 -1.963 -27.505 1.00 93.88 81 ARG A CA 1
ATOM 634 C C . ARG A 1 81 ? 11.869 -1.793 -28.974 1.00 93.88 81 ARG A C 1
ATOM 636 O O . ARG A 1 81 ? 12.149 -2.786 -29.628 1.00 93.88 81 ARG A O 1
ATOM 643 N N . ARG A 1 82 ? 12.012 -0.553 -29.461 1.00 92.62 82 ARG A N 1
ATOM 644 C CA . ARG A 1 82 ? 12.430 -0.287 -30.852 1.00 92.62 82 ARG A CA 1
ATOM 645 C C . ARG A 1 82 ? 13.785 -0.911 -31.195 1.00 92.62 82 ARG A C 1
ATOM 647 O O . ARG A 1 82 ? 13.924 -1.518 -32.252 1.00 92.62 82 ARG A O 1
ATOM 654 N N . LEU A 1 83 ? 14.780 -0.784 -30.312 1.00 89.44 83 LEU A N 1
ATOM 655 C CA . LEU A 1 83 ? 16.096 -1.409 -30.511 1.00 89.44 83 LEU A CA 1
ATOM 656 C C . LEU A 1 83 ? 16.004 -2.940 -30.538 1.00 89.44 83 LEU A C 1
ATOM 658 O O . LEU A 1 83 ? 16.676 -3.587 -31.344 1.00 89.44 83 LEU A O 1
ATOM 662 N N . THR A 1 84 ? 15.146 -3.509 -29.691 1.00 89.44 84 THR A N 1
ATOM 663 C CA . THR A 1 84 ? 14.895 -4.952 -29.624 1.00 89.44 84 THR A CA 1
ATOM 664 C C . THR A 1 84 ? 14.217 -5.448 -30.898 1.00 89.44 84 THR A C 1
ATOM 666 O O . THR A 1 84 ? 14.712 -6.388 -31.508 1.00 89.44 84 THR A O 1
ATOM 669 N N . ASP A 1 85 ? 13.160 -4.783 -31.364 1.00 90.69 85 ASP A N 1
ATOM 670 C CA . ASP A 1 85 ? 12.420 -5.156 -32.577 1.00 90.69 85 ASP A CA 1
ATOM 671 C C . ASP A 1 85 ? 13.303 -5.057 -33.835 1.00 90.69 85 ASP A C 1
ATOM 673 O O . ASP A 1 85 ? 13.318 -5.956 -34.684 1.00 90.69 85 ASP A O 1
ATOM 677 N N . ASN A 1 86 ? 14.122 -4.004 -33.927 1.00 87.81 86 ASN A N 1
ATOM 678 C CA . ASN A 1 86 ? 15.116 -3.854 -34.992 1.00 87.81 86 ASN A CA 1
ATOM 679 C C . ASN A 1 86 ? 16.170 -4.970 -34.935 1.00 87.81 86 ASN A C 1
ATOM 681 O O . ASN A 1 86 ? 16.518 -5.564 -35.954 1.00 87.81 86 ASN A O 1
ATOM 685 N N . SER A 1 87 ? 16.662 -5.301 -33.741 1.00 84.19 87 SER A N 1
ATOM 686 C CA . SER A 1 87 ? 17.649 -6.370 -33.572 1.00 84.19 87 SER A CA 1
ATOM 687 C C . SER A 1 87 ? 17.065 -7.743 -33.900 1.00 84.19 87 SER A C 1
ATOM 689 O O . SER A 1 87 ? 17.730 -8.530 -34.574 1.00 84.19 87 SER A O 1
ATOM 691 N N . LEU A 1 88 ? 15.827 -8.015 -33.479 1.00 85.06 88 LEU A N 1
ATOM 692 C CA . LEU A 1 88 ? 15.099 -9.255 -33.743 1.00 85.06 88 LEU A CA 1
ATOM 693 C C . LEU A 1 88 ? 14.804 -9.435 -35.228 1.00 85.06 88 LEU A C 1
ATOM 695 O O . LEU A 1 88 ? 15.072 -10.508 -35.762 1.00 85.06 88 LEU A O 1
ATOM 699 N N . SER A 1 89 ? 14.304 -8.403 -35.911 1.00 85.56 89 SER A N 1
ATOM 700 C CA . SER A 1 89 ? 14.041 -8.469 -37.354 1.00 85.56 89 SER A CA 1
ATOM 701 C C . SER A 1 89 ? 15.322 -8.774 -38.131 1.00 85.56 89 SER A C 1
ATOM 703 O O . SER A 1 89 ? 15.360 -9.758 -38.871 1.00 85.56 89 SER A O 1
ATOM 705 N N . LEU A 1 90 ? 16.405 -8.035 -37.873 1.00 78.75 90 LEU A N 1
ATOM 706 C CA . LEU A 1 90 ? 17.707 -8.268 -38.499 1.00 78.75 90 LEU A CA 1
ATOM 707 C C . LEU A 1 90 ? 18.275 -9.654 -38.170 1.00 78.75 90 LEU A C 1
ATOM 709 O O . LEU A 1 90 ? 18.813 -10.318 -39.048 1.00 78.75 90 LEU A O 1
ATOM 713 N N . ASN A 1 91 ? 18.147 -10.118 -36.923 1.00 79.00 91 ASN A N 1
ATOM 714 C CA . ASN A 1 91 ? 18.601 -11.454 -36.535 1.00 79.00 91 ASN A CA 1
ATOM 715 C C . ASN A 1 91 ? 17.764 -12.561 -37.198 1.00 79.00 91 ASN A C 1
ATOM 717 O O . ASN A 1 91 ? 18.306 -13.564 -37.640 1.00 79.00 91 ASN A O 1
ATOM 721 N N . SER A 1 92 ? 16.451 -12.371 -37.330 1.00 78.31 92 SER A N 1
ATOM 722 C CA . SER A 1 92 ? 15.571 -13.339 -37.991 1.00 78.31 92 SER A CA 1
ATOM 723 C C . SER A 1 92 ? 15.835 -13.450 -39.494 1.00 78.31 92 SER A C 1
ATOM 725 O O . SER A 1 92 ? 15.769 -14.550 -40.035 1.00 78.31 92 SER A O 1
ATOM 727 N N . ILE A 1 93 ? 16.161 -12.336 -40.163 1.00 75.56 93 ILE A N 1
ATOM 728 C CA . ILE A 1 93 ? 16.566 -12.319 -41.576 1.00 75.56 93 ILE A CA 1
ATOM 729 C C . ILE A 1 93 ? 17.885 -13.075 -41.735 1.00 75.56 93 ILE A C 1
ATOM 731 O O . ILE A 1 93 ? 17.997 -13.929 -42.609 1.00 75.56 93 ILE A O 1
ATOM 735 N N . ALA A 1 94 ? 18.836 -12.806 -40.840 1.00 68.81 94 ALA A N 1
ATOM 736 C CA . ALA A 1 94 ? 20.126 -13.474 -40.807 1.00 68.81 94 ALA A CA 1
ATOM 737 C C . ALA A 1 94 ? 19.950 -15.003 -40.626 1.00 68.81 94 ALA A C 1
ATOM 739 O O . ALA A 1 94 ? 20.414 -15.786 -41.446 1.00 68.81 94 ALA A O 1
ATOM 740 N N . LEU A 1 95 ? 19.179 -15.446 -39.628 1.00 68.31 95 LEU A N 1
ATOM 741 C CA . LEU A 1 95 ? 18.987 -16.873 -39.326 1.00 68.31 95 LEU A CA 1
ATOM 742 C C . LEU A 1 95 ? 18.138 -17.637 -40.361 1.00 68.31 95 LEU A C 1
ATOM 744 O O . LEU A 1 95 ? 18.337 -18.832 -40.545 1.00 68.31 95 LEU A O 1
ATOM 748 N N . LYS A 1 96 ? 17.185 -16.987 -41.045 1.00 64.88 96 LYS A N 1
ATOM 749 C CA . LYS A 1 96 ? 16.344 -17.642 -42.072 1.00 64.88 96 LYS A CA 1
ATOM 750 C C . LYS A 1 96 ? 17.081 -17.917 -43.385 1.00 64.88 96 LYS A C 1
ATOM 752 O O . LYS A 1 96 ? 16.637 -18.776 -44.141 1.00 64.88 96 LYS A O 1
ATOM 757 N N . GLY A 1 97 ? 18.166 -17.196 -43.668 1.00 58.12 97 GLY A N 1
ATOM 758 C CA . GLY A 1 97 ? 19.007 -17.428 -44.846 1.00 58.12 97 GLY A CA 1
ATOM 759 C C . GLY A 1 97 ? 19.992 -18.593 -44.691 1.00 58.12 97 GLY A C 1
ATOM 760 O O . GLY A 1 97 ? 20.639 -18.975 -45.663 1.00 58.12 97 GLY A O 1
ATOM 761 N N . ASP A 1 98 ? 20.112 -19.166 -43.491 1.00 55.41 98 ASP A N 1
ATOM 762 C CA . ASP A 1 98 ? 21.208 -20.059 -43.117 1.00 55.41 98 ASP A CA 1
ATOM 763 C C . ASP A 1 98 ? 20.854 -21.545 -43.311 1.00 55.41 98 ASP A C 1
ATOM 765 O O . ASP A 1 98 ? 20.704 -22.312 -42.364 1.00 55.41 98 ASP A O 1
ATOM 769 N N . THR A 1 99 ? 20.683 -21.955 -44.571 1.00 56.97 99 THR A N 1
ATOM 770 C CA . THR A 1 99 ? 20.629 -23.387 -44.943 1.00 56.97 99 THR A CA 1
ATOM 771 C C . THR A 1 99 ? 21.995 -23.954 -45.345 1.00 56.97 99 THR A C 1
ATOM 773 O O . THR A 1 99 ? 22.119 -25.169 -45.450 1.00 56.97 99 THR A O 1
ATOM 776 N N . ASP A 1 100 ? 23.023 -23.109 -45.508 1.00 54.66 100 ASP A N 1
ATOM 777 C CA . ASP A 1 100 ? 24.337 -23.505 -46.052 1.00 54.66 100 ASP A CA 1
ATOM 778 C C . ASP A 1 100 ? 25.544 -22.836 -45.346 1.00 54.66 100 ASP A C 1
ATOM 780 O O . ASP A 1 100 ? 26.642 -22.764 -45.890 1.00 54.66 100 ASP A O 1
ATOM 784 N N . GLY A 1 101 ? 25.369 -22.285 -44.134 1.00 56.53 101 GLY A N 1
ATOM 785 C CA . GLY A 1 101 ? 26.467 -21.685 -43.353 1.00 56.53 101 GLY A CA 1
ATOM 786 C C . GLY A 1 101 ? 27.008 -20.357 -43.906 1.00 56.53 101 GLY A C 1
ATOM 787 O O . GLY A 1 101 ? 28.061 -19.879 -43.478 1.00 56.53 101 GLY A O 1
ATOM 788 N N . SER A 1 102 ? 26.305 -19.741 -44.860 1.00 59.66 102 SER A N 1
ATOM 789 C CA . SER A 1 102 ? 26.735 -18.524 -45.563 1.00 59.66 102 SER A CA 1
ATOM 790 C C . SER A 1 102 ? 26.406 -17.223 -44.811 1.00 59.66 102 SER A C 1
ATOM 792 O O . SER A 1 102 ? 26.627 -16.139 -45.354 1.00 59.66 102 SER A O 1
ATOM 794 N N . LEU A 1 103 ? 25.914 -17.292 -43.568 1.00 59.38 103 LEU A N 1
ATOM 795 C CA . LEU A 1 103 ? 25.551 -16.130 -42.740 1.00 59.38 103 LEU A CA 1
ATOM 796 C C . LEU A 1 103 ? 26.671 -15.080 -42.593 1.00 59.38 103 LEU A C 1
ATOM 798 O O . LEU A 1 103 ? 26.412 -13.896 -42.393 1.00 59.38 103 LEU A O 1
ATOM 802 N N . LEU A 1 104 ? 27.925 -15.519 -42.697 1.00 67.25 104 LEU A N 1
ATOM 803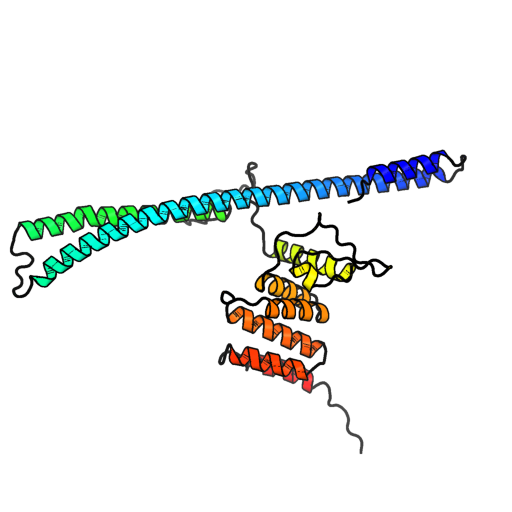 C CA . LEU A 1 104 ? 29.126 -14.676 -42.656 1.00 67.25 104 LEU A CA 1
ATOM 804 C C . LEU A 1 104 ? 29.890 -14.686 -43.992 1.00 67.25 104 LEU A C 1
ATOM 806 O O . LEU A 1 104 ? 31.035 -14.244 -44.058 1.00 67.25 104 LEU A O 1
ATOM 810 N N . GLY A 1 105 ? 29.270 -15.203 -45.054 1.00 69.12 105 GLY A N 1
ATOM 811 C CA . GLY A 1 105 ? 29.867 -15.316 -46.384 1.00 69.12 105 GLY A CA 1
ATOM 812 C C . GLY A 1 105 ? 29.954 -13.978 -47.118 1.00 69.12 105 GLY A C 1
ATOM 813 O O . GLY A 1 105 ? 30.849 -13.788 -47.940 1.00 69.12 105 GLY A O 1
ATOM 814 N N . HIS A 1 106 ? 29.069 -13.025 -46.800 1.00 77.75 106 HIS A N 1
ATOM 815 C CA . HIS A 1 106 ? 29.073 -11.697 -47.404 1.00 77.75 106 HIS A CA 1
ATOM 816 C C . HIS A 1 106 ? 29.702 -10.653 -46.455 1.00 77.75 106 HIS A C 1
ATOM 818 O O . HIS A 1 106 ? 29.208 -10.458 -45.340 1.00 77.75 106 HIS A O 1
ATOM 824 N N . PRO A 1 107 ? 30.755 -9.919 -46.874 1.00 82.00 107 PRO A N 1
ATOM 825 C CA . PRO A 1 107 ? 31.445 -8.943 -46.022 1.00 82.00 107 PRO A CA 1
ATOM 826 C C . PRO A 1 107 ? 30.538 -7.861 -45.414 1.00 82.00 107 PRO A C 1
ATOM 828 O O . PRO A 1 107 ? 30.827 -7.354 -44.329 1.00 82.00 107 PRO A O 1
ATOM 831 N N . LEU A 1 108 ? 29.428 -7.516 -46.081 1.00 81.44 108 LEU A N 1
ATOM 832 C CA . LEU A 1 108 ? 28.458 -6.548 -45.555 1.00 81.44 108 LEU A CA 1
ATOM 833 C C . LEU A 1 108 ? 27.686 -7.094 -44.349 1.00 81.44 108 LEU A C 1
ATOM 835 O O . LEU A 1 108 ? 27.437 -6.340 -43.414 1.00 81.44 108 LEU A O 1
ATOM 839 N N . ASP A 1 109 ? 27.347 -8.383 -44.337 1.00 81.19 109 ASP A N 1
ATOM 840 C CA . ASP A 1 109 ? 26.578 -8.990 -43.244 1.00 81.19 109 ASP A CA 1
ATOM 841 C C . ASP A 1 109 ? 27.445 -9.105 -41.987 1.00 81.19 109 ASP A C 1
ATOM 843 O O . ASP A 1 109 ? 27.013 -8.754 -40.885 1.00 81.19 109 ASP A O 1
ATOM 847 N N . VAL A 1 110 ? 28.723 -9.461 -42.173 1.00 84.56 110 VAL A N 1
ATOM 848 C CA . VAL A 1 110 ? 29.751 -9.426 -41.122 1.00 84.56 110 VAL A CA 1
ATOM 849 C C . VAL A 1 110 ? 29.905 -8.007 -40.564 1.00 84.56 110 VAL A C 1
ATOM 851 O O . VAL A 1 110 ? 29.879 -7.811 -39.347 1.00 84.56 110 VAL A O 1
ATOM 854 N N . TYR A 1 111 ? 30.014 -6.997 -41.434 1.00 85.94 111 TYR A N 1
ATOM 855 C CA . TYR A 1 111 ? 30.105 -5.597 -41.016 1.00 85.94 111 TYR A CA 1
ATOM 856 C C . TYR A 1 111 ? 28.868 -5.139 -40.229 1.00 85.94 111 TYR A C 1
ATOM 858 O O . TYR A 1 111 ? 29.008 -4.528 -39.168 1.00 85.94 111 TYR A O 1
ATOM 866 N N . LEU A 1 112 ? 27.659 -5.444 -40.708 1.00 84.12 112 LEU A N 1
ATOM 867 C CA . LEU A 1 112 ? 26.411 -5.054 -40.048 1.00 84.12 112 LEU A CA 1
ATOM 868 C C . LEU A 1 112 ? 26.255 -5.724 -38.678 1.00 84.12 112 LEU A C 1
ATOM 870 O O . LEU A 1 112 ? 25.816 -5.069 -37.729 1.00 84.12 112 LEU A O 1
ATOM 874 N N . LEU A 1 113 ? 26.666 -6.988 -38.545 1.00 84.88 113 LEU A N 1
ATOM 875 C CA . LEU A 1 113 ? 26.696 -7.686 -37.261 1.00 84.88 113 LEU A CA 1
ATOM 876 C C . LEU A 1 113 ? 27.663 -7.015 -36.279 1.00 84.88 113 LEU A C 1
ATOM 878 O O . LEU A 1 113 ? 27.272 -6.716 -35.149 1.00 84.88 113 LEU A O 1
ATOM 882 N N . ILE A 1 114 ? 28.899 -6.742 -36.710 1.00 88.12 114 ILE A N 1
ATOM 883 C CA . ILE A 1 114 ? 29.913 -6.076 -35.879 1.00 88.12 114 ILE A CA 1
ATOM 884 C C . ILE A 1 114 ? 29.431 -4.683 -35.464 1.00 88.12 114 ILE A C 1
ATOM 886 O O . ILE A 1 114 ? 29.529 -4.320 -34.291 1.00 88.12 114 ILE A O 1
ATOM 890 N N . ARG A 1 115 ? 28.844 -3.918 -36.392 1.00 88.81 115 ARG A N 1
ATOM 891 C CA . ARG A 1 115 ? 28.263 -2.602 -36.103 1.00 88.81 115 ARG A CA 1
ATOM 892 C C . ARG A 1 115 ? 27.171 -2.696 -35.038 1.00 88.81 115 ARG A C 1
ATOM 894 O O . ARG A 1 115 ? 27.204 -1.924 -34.086 1.00 88.81 115 ARG A O 1
ATOM 901 N N . ARG A 1 116 ? 26.240 -3.650 -35.162 1.00 87.69 116 ARG A N 1
ATOM 902 C CA . ARG A 1 116 ? 25.164 -3.870 -34.180 1.00 87.69 116 ARG A CA 1
ATOM 903 C C . ARG A 1 116 ? 25.724 -4.211 -32.798 1.00 87.69 116 ARG A C 1
ATOM 905 O O . ARG A 1 116 ? 25.302 -3.626 -31.807 1.00 87.69 116 ARG A O 1
ATOM 912 N N . MET A 1 117 ? 26.705 -5.113 -32.724 1.00 88.25 117 MET A N 1
ATOM 913 C CA . MET A 1 117 ? 27.376 -5.471 -31.464 1.00 88.25 117 MET A CA 1
ATOM 914 C C . MET A 1 117 ? 28.143 -4.301 -30.843 1.00 88.25 117 MET A C 1
ATOM 916 O O . MET A 1 117 ? 28.169 -4.163 -29.624 1.00 88.25 117 MET A O 1
ATOM 920 N N . SER A 1 118 ? 28.753 -3.444 -31.661 1.00 89.94 118 SER A N 1
ATOM 921 C CA . SER A 1 118 ? 29.572 -2.340 -31.162 1.00 89.94 118 SER A CA 1
ATOM 922 C C . SER A 1 118 ? 28.776 -1.078 -30.816 1.00 89.94 118 SER A C 1
ATOM 924 O O . SER A 1 118 ? 29.198 -0.342 -29.923 1.00 89.94 118 SER A O 1
ATOM 926 N N . ILE A 1 119 ? 27.685 -0.791 -31.533 1.00 89.69 119 ILE A N 1
ATOM 927 C CA . ILE A 1 119 ? 26.923 0.462 -31.419 1.00 89.69 119 ILE A CA 1
ATOM 928 C C . ILE A 1 119 ? 25.581 0.204 -30.737 1.00 89.69 119 ILE A C 1
ATOM 930 O O . ILE A 1 119 ? 25.364 0.692 -29.630 1.00 89.69 119 ILE A O 1
ATOM 934 N N . ASP A 1 120 ? 24.713 -0.602 -31.350 1.00 89.38 120 ASP A N 1
ATOM 935 C CA . ASP A 1 120 ? 23.333 -0.787 -30.882 1.00 89.38 120 ASP A CA 1
ATOM 936 C C . ASP A 1 120 ? 23.306 -1.421 -29.479 1.00 89.38 120 ASP A C 1
ATOM 938 O O . ASP A 1 120 ? 22.605 -0.951 -28.585 1.00 89.38 120 ASP A O 1
ATOM 942 N N . TRP A 1 121 ? 24.137 -2.439 -29.232 1.00 89.12 121 TRP A N 1
ATOM 943 C CA . TRP A 1 121 ? 24.240 -3.065 -27.907 1.00 89.12 121 TRP A CA 1
ATOM 944 C C . TRP A 1 121 ? 24.904 -2.173 -26.854 1.00 89.12 121 TRP A C 1
ATOM 946 O O . TRP A 1 121 ? 24.573 -2.269 -25.670 1.00 89.12 121 TRP A O 1
ATOM 956 N N . LYS A 1 122 ? 25.800 -1.268 -27.263 1.00 91.69 122 LYS A N 1
ATOM 957 C CA . LYS A 1 122 ? 26.354 -0.251 -26.361 1.00 91.69 122 LYS A CA 1
ATOM 958 C C . LYS A 1 122 ? 25.268 0.736 -25.935 1.00 91.69 122 LYS A C 1
ATOM 960 O O . LYS A 1 122 ? 25.163 1.036 -24.750 1.00 91.69 122 LYS A O 1
ATOM 965 N N . GLU A 1 123 ? 24.431 1.176 -26.873 1.00 90.81 123 GLU A N 1
ATOM 966 C CA . GLU A 1 123 ? 23.276 2.029 -26.582 1.00 90.81 123 GLU A CA 1
ATOM 967 C C . GLU A 1 123 ? 22.290 1.338 -25.631 1.00 90.81 123 GLU A C 1
ATOM 969 O O . GLU A 1 123 ? 21.863 1.945 -24.651 1.00 90.81 123 GLU A O 1
ATOM 974 N N . VAL A 1 124 ? 21.977 0.056 -25.858 1.00 90.38 124 VAL A N 1
ATOM 975 C CA . VAL A 1 124 ? 21.146 -0.737 -24.933 1.00 90.38 124 VAL A CA 1
ATOM 976 C C . VAL A 1 124 ? 21.750 -0.744 -23.527 1.00 90.38 124 VAL A C 1
ATOM 978 O O . VAL A 1 124 ? 21.044 -0.469 -22.558 1.00 90.38 124 VAL A O 1
ATOM 981 N N . ASN A 1 125 ? 23.051 -1.010 -23.401 1.00 90.81 125 ASN A N 1
ATOM 982 C CA . ASN A 1 125 ? 23.730 -1.018 -22.107 1.00 90.81 125 ASN A CA 1
ATOM 983 C C . ASN A 1 125 ? 23.702 0.359 -21.418 1.00 90.81 125 ASN A C 1
ATOM 985 O O . ASN A 1 125 ? 23.466 0.446 -20.213 1.00 90.81 125 ASN A O 1
ATOM 989 N N . ASP A 1 126 ? 23.898 1.439 -22.175 1.00 91.00 126 ASP A N 1
ATOM 990 C CA . ASP A 1 126 ? 23.821 2.801 -21.649 1.00 91.00 126 ASP A CA 1
ATOM 991 C C . ASP A 1 126 ? 22.402 3.129 -21.145 1.00 91.00 126 ASP A C 1
ATOM 993 O O . ASP A 1 126 ? 22.258 3.673 -20.049 1.00 91.00 126 ASP A O 1
ATOM 997 N N . LEU A 1 127 ? 21.353 2.725 -21.876 1.00 89.75 127 LEU A N 1
ATOM 998 C CA . LEU A 1 127 ? 19.956 2.888 -21.452 1.00 89.75 127 LEU A CA 1
ATOM 999 C C . LEU A 1 127 ? 19.637 2.088 -20.179 1.00 89.75 127 LEU A C 1
ATOM 1001 O O . LEU A 1 127 ? 18.986 2.612 -19.273 1.00 89.75 127 LEU A O 1
ATOM 1005 N N . LEU A 1 128 ? 20.119 0.845 -20.079 1.00 89.00 128 LEU A N 1
ATOM 1006 C CA . LEU A 1 128 ? 19.952 0.014 -18.881 1.00 89.00 128 LEU A CA 1
ATOM 1007 C C . LEU A 1 128 ? 20.662 0.622 -17.663 1.00 89.00 128 LEU A C 1
ATOM 1009 O O . LEU A 1 128 ? 20.101 0.638 -16.566 1.00 89.00 128 LEU A O 1
ATOM 1013 N N . ARG A 1 129 ? 21.859 1.193 -17.851 1.00 88.06 129 ARG A N 1
ATOM 1014 C CA . ARG A 1 129 ? 22.571 1.913 -16.787 1.00 88.06 129 ARG A CA 1
ATOM 1015 C C . ARG A 1 129 ? 21.793 3.146 -16.325 1.00 88.06 129 ARG A C 1
ATOM 1017 O O . ARG A 1 129 ? 21.643 3.346 -15.122 1.00 88.06 129 ARG A O 1
ATOM 1024 N N . THR A 1 130 ? 21.260 3.943 -17.255 1.00 86.94 130 THR A N 1
ATOM 1025 C CA . THR A 1 130 ? 20.424 5.110 -16.923 1.00 86.94 130 THR A CA 1
ATOM 1026 C C . THR A 1 130 ? 19.184 4.714 -16.124 1.00 86.94 130 THR A C 1
ATOM 1028 O O . THR A 1 130 ? 18.862 5.378 -15.141 1.00 86.94 130 THR A O 1
ATOM 1031 N N . LYS A 1 131 ? 18.516 3.619 -16.498 1.00 86.38 131 LYS A N 1
ATOM 1032 C CA . LYS A 1 131 ? 17.370 3.077 -15.756 1.00 86.38 131 LYS A CA 1
ATOM 1033 C C . LYS A 1 131 ? 17.732 2.732 -14.308 1.00 86.38 131 LYS A C 1
ATOM 1035 O O . LYS A 1 131 ? 17.037 3.156 -13.388 1.00 86.38 131 LYS A O 1
ATOM 1040 N N . SER A 1 132 ? 18.852 2.037 -14.097 1.00 83.50 132 SER A N 1
ATOM 1041 C CA . SER A 1 132 ? 19.336 1.710 -12.747 1.00 83.50 132 SER A CA 1
ATOM 1042 C C . SER A 1 132 ? 19.616 2.958 -11.906 1.00 83.50 132 SER A C 1
ATOM 1044 O O . SER A 1 132 ? 19.258 2.992 -10.733 1.00 83.50 132 SER A O 1
ATOM 1046 N N . GLN A 1 133 ? 20.235 3.983 -12.496 1.00 84.81 133 GLN A N 1
ATOM 1047 C CA . GLN A 1 133 ? 20.554 5.230 -11.798 1.00 84.81 133 GLN A CA 1
ATOM 1048 C C . GLN A 1 133 ? 19.290 6.012 -11.407 1.00 84.81 133 GLN A C 1
ATOM 1050 O O . GLN A 1 133 ? 19.160 6.487 -10.281 1.00 84.81 133 GLN A O 1
ATOM 1055 N N . ARG A 1 134 ? 18.314 6.113 -12.314 1.00 79.31 134 ARG A N 1
ATOM 1056 C CA . ARG A 1 134 ? 17.057 6.820 -12.028 1.00 79.31 134 ARG A CA 1
ATOM 1057 C C . ARG A 1 134 ? 16.244 6.137 -10.935 1.00 79.31 134 ARG A C 1
ATOM 1059 O O . ARG A 1 134 ? 15.641 6.821 -10.113 1.00 79.31 134 ARG A O 1
ATOM 1066 N N . LEU A 1 135 ? 16.255 4.804 -10.907 1.00 79.69 135 LEU A N 1
ATOM 1067 C CA . LEU A 1 135 ? 15.607 4.042 -9.844 1.00 79.69 135 LEU A CA 1
ATOM 1068 C C . LEU A 1 135 ? 16.234 4.349 -8.474 1.00 79.69 135 LEU A C 1
ATOM 1070 O O . LEU A 1 135 ? 15.498 4.595 -7.518 1.00 79.69 135 LEU A O 1
ATOM 1074 N N . SER A 1 136 ? 17.570 4.419 -8.382 1.00 76.50 136 SER A N 1
ATOM 1075 C CA . SER A 1 136 ? 18.238 4.802 -7.129 1.00 76.50 136 SER A CA 1
ATOM 1076 C C . SER A 1 136 ? 17.899 6.228 -6.687 1.00 76.50 136 SER A C 1
ATOM 1078 O O . SER A 1 136 ? 17.697 6.461 -5.496 1.00 76.50 136 SER A O 1
ATOM 1080 N N . ASP A 1 137 ? 17.758 7.170 -7.625 1.00 75.81 137 ASP A N 1
ATOM 1081 C CA . ASP A 1 137 ? 17.419 8.562 -7.303 1.00 75.81 137 ASP A CA 1
ATOM 1082 C C . ASP A 1 137 ? 16.015 8.685 -6.687 1.00 75.81 137 ASP A C 1
ATOM 1084 O O . ASP A 1 137 ? 15.814 9.433 -5.727 1.00 75.81 137 ASP A O 1
ATOM 1088 N N . VAL A 1 138 ? 15.036 7.939 -7.212 1.00 72.19 138 VAL A N 1
ATOM 1089 C CA . VAL A 1 138 ? 13.670 7.901 -6.661 1.00 72.19 138 VAL A CA 1
ATOM 1090 C C . VAL A 1 138 ? 13.650 7.223 -5.295 1.00 72.19 138 VAL A C 1
ATOM 1092 O O . VAL A 1 138 ? 13.048 7.753 -4.360 1.00 72.19 138 VAL A O 1
ATOM 1095 N N . GLN A 1 139 ? 14.351 6.097 -5.145 1.00 69.81 139 GLN A N 1
ATOM 1096 C CA . GLN A 1 139 ? 14.426 5.372 -3.877 1.00 69.81 139 GLN A CA 1
ATOM 1097 C C . GLN A 1 139 ? 15.031 6.237 -2.758 1.00 69.81 139 GLN A C 1
ATOM 1099 O O . GLN A 1 139 ? 14.518 6.251 -1.638 1.00 69.81 139 GLN A O 1
ATOM 1104 N N . MET A 1 140 ? 16.066 7.024 -3.068 1.00 67.31 140 MET A N 1
ATOM 1105 C CA . MET A 1 140 ? 16.671 7.970 -2.124 1.00 67.31 140 MET A CA 1
ATOM 1106 C C . MET A 1 140 ? 15.710 9.080 -1.684 1.00 67.31 140 MET A C 1
ATOM 1108 O O . MET A 1 140 ? 15.723 9.469 -0.513 1.00 67.31 140 MET A O 1
ATOM 1112 N N . ARG A 1 141 ? 14.860 9.567 -2.598 1.00 67.50 141 ARG A N 1
ATOM 1113 C CA . ARG A 1 141 ? 13.835 10.581 -2.300 1.00 67.50 141 ARG A CA 1
ATOM 1114 C C . ARG A 1 141 ? 12.679 10.031 -1.460 1.00 67.50 141 ARG A C 1
ATOM 1116 O O . ARG A 1 141 ? 12.166 10.749 -0.611 1.00 67.50 141 ARG A O 1
ATOM 1123 N N . GLN A 1 142 ? 12.284 8.774 -1.658 1.00 61.59 142 GLN A N 1
ATOM 1124 C CA . GLN A 1 142 ? 11.165 8.160 -0.929 1.00 61.59 142 GLN A CA 1
ATOM 1125 C C . GLN A 1 142 ? 11.543 7.709 0.489 1.00 61.59 142 GLN A C 1
ATOM 1127 O O . GLN A 1 142 ? 10.763 7.889 1.423 1.00 61.59 142 GLN A O 1
ATOM 1132 N N . ILE A 1 143 ? 12.747 7.159 0.671 1.00 56.81 143 ILE A N 1
ATOM 1133 C CA . ILE A 1 143 ? 13.190 6.581 1.952 1.00 56.81 143 ILE A CA 1
ATOM 1134 C C . ILE A 1 143 ? 13.819 7.640 2.874 1.00 56.81 143 ILE A C 1
ATOM 1136 O O . ILE A 1 143 ? 14.204 7.318 3.986 1.00 56.81 143 ILE A O 1
ATOM 1140 N N . GLY A 1 144 ? 13.920 8.912 2.473 1.00 52.78 144 GLY A N 1
ATOM 1141 C CA . GLY A 1 144 ? 14.566 9.927 3.309 1.00 52.78 144 GLY A CA 1
ATOM 1142 C C . GLY A 1 144 ? 16.015 9.548 3.625 1.00 52.78 144 GLY A C 1
ATOM 1143 O O . GLY A 1 144 ? 16.367 9.305 4.773 1.00 52.78 144 GLY A O 1
ATOM 1144 N N . GLY A 1 145 ? 16.860 9.445 2.597 1.00 45.47 145 GLY A N 1
ATOM 1145 C CA . GLY A 1 145 ? 18.313 9.391 2.784 1.00 45.47 145 GLY A CA 1
ATOM 1146 C C . GLY A 1 145 ? 18.845 8.236 3.643 1.00 45.47 145 GLY A C 1
ATOM 1147 O O . GLY A 1 145 ? 19.767 8.445 4.425 1.00 45.47 145 GLY A O 1
ATOM 1148 N N . HIS A 1 146 ? 18.316 7.020 3.500 1.00 42.62 146 HIS A N 1
ATOM 1149 C CA . HIS A 1 146 ? 19.003 5.808 3.958 1.00 42.62 146 HIS A CA 1
ATOM 1150 C C . HIS A 1 146 ? 19.106 4.797 2.819 1.00 42.62 146 HIS A C 1
ATOM 1152 O O . HIS A 1 146 ? 18.308 3.872 2.692 1.00 42.62 146 HIS A O 1
ATOM 1158 N N . SER A 1 147 ? 20.158 4.932 2.015 1.00 40.56 147 SER A N 1
ATOM 1159 C CA . SER A 1 147 ? 20.787 3.751 1.441 1.00 40.56 147 SER A CA 1
ATOM 1160 C C . SER A 1 147 ? 22.220 3.697 1.937 1.00 40.56 147 SER A C 1
ATOM 1162 O O . SER A 1 147 ? 23.063 4.505 1.543 1.00 40.56 147 SER A O 1
ATOM 1164 N N . ASN A 1 148 ? 22.484 2.711 2.787 1.00 40.34 148 ASN A N 1
ATOM 1165 C CA . ASN A 1 148 ? 23.810 2.163 2.991 1.00 40.34 148 ASN A CA 1
ATOM 1166 C C . ASN A 1 148 ? 24.279 1.583 1.651 1.00 40.34 148 ASN A C 1
ATOM 1168 O O . ASN A 1 148 ? 24.180 0.381 1.419 1.00 40.34 148 ASN A O 1
ATOM 1172 N N . HIS A 1 149 ? 24.782 2.425 0.751 1.00 42.97 149 HIS A N 1
ATOM 1173 C CA . HIS A 1 149 ? 25.715 1.947 -0.252 1.00 42.97 149 HIS A CA 1
ATOM 1174 C C . HIS A 1 149 ? 27.040 1.726 0.476 1.00 42.97 149 HIS A C 1
ATOM 1176 O O . HIS A 1 149 ? 27.859 2.626 0.650 1.00 42.97 149 HIS A O 1
ATOM 1182 N N . THR A 1 150 ? 27.215 0.500 0.968 1.00 40.47 150 THR A N 1
ATOM 1183 C CA . THR A 1 150 ? 28.506 -0.042 1.379 1.00 40.47 150 THR A CA 1
ATOM 1184 C C . THR A 1 150 ? 29.465 0.055 0.198 1.00 40.47 150 THR A C 1
ATOM 1186 O O . THR A 1 150 ? 29.434 -0.786 -0.698 1.00 40.47 150 THR A O 1
ATOM 1189 N N . ASN A 1 151 ? 30.233 1.143 0.154 1.00 43.72 151 ASN A N 1
ATOM 1190 C CA . ASN A 1 151 ? 31.663 1.189 -0.154 1.00 43.72 151 ASN A CA 1
ATOM 1191 C C . ASN A 1 151 ? 32.128 2.649 -0.226 1.00 43.72 151 ASN A C 1
ATOM 1193 O O . ASN A 1 151 ? 32.258 3.208 -1.307 1.00 43.72 151 ASN A O 1
ATOM 1197 N N . ALA A 1 152 ? 32.396 3.246 0.936 1.00 33.78 152 ALA A N 1
ATOM 1198 C CA . ALA A 1 152 ? 33.518 4.162 1.162 1.00 33.78 152 ALA A CA 1
ATOM 1199 C C . ALA A 1 152 ? 33.500 4.604 2.632 1.00 33.78 152 ALA A C 1
ATOM 1201 O O . ALA A 1 152 ? 32.738 5.472 3.033 1.00 33.78 152 ALA A O 1
ATOM 1202 N N . LEU A 1 153 ? 34.316 3.910 3.425 1.00 33.12 153 LEU A N 1
ATOM 1203 C CA . LEU A 1 153 ? 35.041 4.386 4.604 1.00 33.12 153 LEU A CA 1
ATOM 1204 C C . LEU A 1 153 ? 34.484 5.627 5.330 1.00 33.12 153 LEU A C 1
ATOM 1206 O O . LEU A 1 153 ? 34.728 6.760 4.938 1.00 33.12 153 LEU A O 1
ATOM 1210 N N . ASN A 1 154 ? 33.913 5.349 6.503 1.00 37.97 154 ASN A N 1
ATOM 1211 C CA . ASN A 1 154 ? 34.192 6.072 7.739 1.00 37.97 154 ASN A CA 1
ATOM 1212 C C . ASN A 1 154 ? 33.973 7.593 7.693 1.00 37.97 154 ASN A C 1
ATOM 1214 O O . ASN A 1 154 ? 34.931 8.359 7.620 1.00 37.97 154 ASN A O 1
ATOM 1218 N N . VAL A 1 155 ? 32.724 8.029 7.862 1.00 32.75 155 VAL A N 1
ATOM 1219 C CA . VAL A 1 155 ? 32.464 9.345 8.448 1.00 32.75 155 VAL A CA 1
ATOM 1220 C C . VAL A 1 155 ? 31.375 9.197 9.501 1.00 32.75 155 VAL A C 1
ATOM 1222 O O . VAL A 1 155 ? 30.269 8.734 9.241 1.00 32.75 155 VAL A O 1
ATOM 1225 N N . THR A 1 156 ? 31.779 9.532 10.718 1.00 29.53 156 THR A N 1
ATOM 1226 C CA . THR A 1 156 ? 30.993 9.734 11.929 1.00 29.53 156 THR A CA 1
ATOM 1227 C C . THR A 1 156 ? 29.610 10.313 11.650 1.00 29.53 156 THR A C 1
ATOM 1229 O O . THR A 1 156 ? 29.474 11.359 11.021 1.00 29.53 156 THR A O 1
ATOM 1232 N N . PHE A 1 157 ? 28.604 9.611 12.171 1.00 38.53 157 PHE A N 1
ATOM 1233 C CA . PHE A 1 157 ? 27.223 10.054 12.286 1.00 38.53 157 PHE A CA 1
ATOM 1234 C C . PHE A 1 157 ? 27.170 11.385 13.032 1.00 38.53 157 PHE A C 1
ATOM 1236 O O . PHE A 1 157 ? 27.452 11.420 14.229 1.00 38.53 157 PHE A O 1
ATOM 1243 N N . ASP A 1 158 ? 26.762 12.444 12.339 1.00 28.78 158 ASP A N 1
ATOM 1244 C CA . ASP A 1 158 ? 26.294 13.658 12.990 1.00 28.78 158 ASP A CA 1
ATOM 1245 C C . ASP A 1 158 ? 24.817 13.859 12.650 1.00 28.78 158 ASP A C 1
ATOM 1247 O O . ASP A 1 158 ? 24.421 14.032 11.494 1.00 28.78 158 ASP A O 1
ATOM 1251 N N . PHE A 1 159 ? 23.983 13.746 13.681 1.00 38.94 159 PHE A N 1
ATOM 1252 C CA . PHE A 1 159 ? 22.530 13.858 13.615 1.00 38.94 159 PHE A CA 1
ATOM 1253 C C . PHE A 1 159 ? 22.153 15.341 13.633 1.00 38.94 159 PHE A C 1
ATOM 1255 O O . PHE A 1 159 ? 21.489 15.815 14.551 1.00 38.94 159 PHE A O 1
ATOM 1262 N N . GLN A 1 160 ? 22.620 16.110 12.647 1.00 33.91 160 GLN A N 1
ATOM 1263 C CA . GLN A 1 160 ? 22.263 17.521 12.550 1.00 33.91 160 GLN A CA 1
ATOM 1264 C C . GLN A 1 160 ? 22.362 18.044 11.115 1.00 33.91 160 GLN A C 1
ATOM 1266 O O . GLN A 1 160 ? 23.338 18.661 10.706 1.00 33.91 160 GLN A O 1
ATOM 1271 N N . CYS A 1 161 ? 21.293 17.849 10.346 1.00 36.50 161 CYS A N 1
ATOM 1272 C CA . CYS A 1 161 ? 20.990 18.690 9.191 1.00 36.50 161 CYS A CA 1
ATOM 1273 C C . CYS A 1 161 ? 19.553 19.197 9.337 1.00 36.50 161 CYS A C 1
ATOM 1275 O O . CYS A 1 161 ? 18.576 18.519 9.024 1.00 36.50 161 CYS A O 1
ATOM 1277 N N . VAL A 1 162 ? 19.451 20.404 9.889 1.00 38.94 162 VAL A N 1
ATOM 1278 C CA . VAL A 1 162 ? 18.248 21.234 9.907 1.00 38.94 162 VAL A CA 1
ATOM 1279 C C . VAL A 1 162 ? 18.039 21.756 8.486 1.00 38.94 162 VAL A C 1
ATOM 1281 O O . VAL A 1 162 ? 18.832 22.558 8.002 1.00 38.94 162 VAL A O 1
ATOM 1284 N N . GLY A 1 163 ? 16.983 21.283 7.821 1.00 35.56 163 GLY A N 1
ATOM 1285 C CA . GLY A 1 163 ? 16.569 21.756 6.498 1.00 35.56 163 GLY A CA 1
ATOM 1286 C C . GLY A 1 163 ? 15.780 20.703 5.722 1.00 35.56 163 GLY A C 1
ATOM 1287 O O . GLY A 1 163 ? 16.289 20.160 4.751 1.00 35.56 163 GLY A O 1
ATOM 1288 N N . SER A 1 164 ? 14.539 20.431 6.143 1.00 44.47 164 SER A N 1
ATOM 1289 C CA . SER A 1 164 ? 13.623 19.414 5.580 1.00 44.47 164 SER A CA 1
ATOM 1290 C C . SER A 1 164 ? 13.944 17.973 5.996 1.00 44.47 164 SER A C 1
ATOM 1292 O O . SER A 1 164 ? 14.300 17.121 5.187 1.00 44.47 164 SER A O 1
ATOM 1294 N N . SER A 1 165 ? 13.804 17.688 7.293 1.00 47.06 165 SER A N 1
ATOM 1295 C CA . SER A 1 165 ? 13.807 16.323 7.821 1.00 47.06 165 SER A CA 1
ATOM 1296 C C . SER A 1 165 ? 12.595 15.565 7.270 1.00 47.06 165 SER A C 1
ATOM 1298 O O . SER A 1 165 ? 11.489 15.710 7.784 1.00 47.06 165 SER A O 1
ATOM 1300 N N . HIS A 1 166 ? 12.800 14.782 6.209 1.00 54.12 166 HIS A N 1
ATOM 1301 C CA . HIS A 1 166 ? 11.828 13.810 5.702 1.00 54.12 166 HIS A CA 1
ATOM 1302 C C . HIS A 1 166 ? 11.522 12.820 6.827 1.00 54.12 166 HIS A C 1
ATOM 1304 O O . HIS A 1 166 ? 12.309 11.912 7.100 1.00 54.12 166 HIS A O 1
ATOM 1310 N N . LYS A 1 167 ? 10.427 13.043 7.557 1.00 63.56 167 LYS A N 1
ATOM 1311 C CA . LYS A 1 167 ? 10.034 12.162 8.654 1.00 63.56 167 LYS A CA 1
ATOM 1312 C C . LYS A 1 167 ? 9.465 10.893 8.033 1.00 63.56 167 LYS A C 1
ATOM 1314 O O . LYS A 1 167 ? 8.428 10.932 7.374 1.00 63.56 167 LYS A O 1
ATOM 1319 N N . ILE A 1 168 ? 10.150 9.773 8.231 1.00 65.69 168 ILE A N 1
ATOM 1320 C CA . ILE A 1 168 ? 9.624 8.459 7.862 1.00 65.69 168 ILE A CA 1
ATOM 1321 C C . ILE A 1 168 ? 8.644 8.049 8.955 1.00 65.69 168 ILE A C 1
ATOM 1323 O O . ILE A 1 168 ? 9.033 7.947 10.119 1.00 65.69 168 ILE A O 1
ATOM 1327 N N . ILE A 1 169 ? 7.385 7.825 8.580 1.00 75.50 169 ILE A N 1
ATOM 1328 C CA . ILE A 1 169 ? 6.388 7.293 9.505 1.00 75.50 169 ILE A CA 1
ATOM 1329 C C . ILE A 1 169 ? 6.734 5.842 9.820 1.00 75.50 169 ILE A C 1
ATOM 1331 O O . ILE A 1 169 ? 6.924 5.013 8.930 1.00 75.50 169 ILE A O 1
ATOM 1335 N N . THR A 1 170 ? 6.846 5.546 11.105 1.00 81.81 170 THR A N 1
ATOM 1336 C CA . THR A 1 170 ? 7.193 4.217 11.602 1.00 81.81 170 THR A CA 1
ATOM 1337 C C . THR A 1 170 ? 5.947 3.363 11.826 1.00 81.81 170 THR A C 1
ATOM 1339 O O . THR A 1 170 ? 4.839 3.864 12.022 1.00 81.81 170 THR A O 1
ATOM 1342 N N . ASN A 1 171 ? 6.134 2.042 11.899 1.00 81.38 171 ASN A N 1
ATOM 1343 C CA . ASN A 1 171 ? 5.058 1.119 12.278 1.00 81.38 171 ASN A CA 1
ATOM 1344 C C . ASN A 1 171 ? 4.459 1.433 13.660 1.00 81.38 171 ASN A C 1
ATOM 1346 O O . ASN A 1 171 ? 3.306 1.094 13.909 1.00 81.38 171 ASN A O 1
ATOM 1350 N N . GLN A 1 172 ? 5.224 2.057 14.564 1.00 85.75 172 GLN A N 1
ATOM 1351 C CA . GLN A 1 172 ? 4.713 2.453 15.874 1.00 85.75 172 GLN A CA 1
ATOM 1352 C C . GLN A 1 172 ? 3.710 3.602 15.754 1.00 85.75 172 GLN A C 1
ATOM 1354 O O . GLN A 1 172 ? 2.626 3.520 16.315 1.00 85.75 172 GLN A O 1
ATOM 1359 N N . GLU A 1 173 ? 4.024 4.624 14.959 1.00 85.75 173 GLU A N 1
ATOM 1360 C CA . GLU A 1 173 ? 3.124 5.763 14.745 1.00 85.75 173 GLU A CA 1
ATOM 1361 C C . GLU A 1 173 ? 1.815 5.340 14.071 1.00 85.75 173 GLU A C 1
ATOM 1363 O O . GLU A 1 173 ? 0.754 5.854 14.416 1.00 85.75 173 GLU A O 1
ATOM 1368 N N . LEU A 1 174 ? 1.868 4.350 13.171 1.00 86.50 174 LEU A N 1
ATOM 1369 C CA . LEU A 1 174 ? 0.667 3.738 12.602 1.00 86.50 174 LEU A CA 1
ATOM 1370 C C . LEU A 1 174 ? -0.192 3.052 13.679 1.00 86.50 174 LEU A C 1
ATOM 1372 O O . LEU A 1 174 ? -1.411 3.222 13.694 1.00 86.50 174 LEU A O 1
ATOM 1376 N N . LYS A 1 175 ? 0.427 2.299 14.599 1.00 88.19 175 LYS A N 1
ATOM 1377 C CA . LYS A 1 175 ? -0.288 1.655 15.714 1.00 88.19 175 LYS A CA 1
ATOM 1378 C C . LYS A 1 175 ? -0.896 2.673 16.670 1.00 88.19 175 LYS A C 1
ATOM 1380 O O . LYS A 1 175 ? -2.034 2.489 17.090 1.00 88.19 175 LYS A O 1
ATOM 1385 N N . ASP A 1 176 ? -0.172 3.744 16.980 1.00 88.88 176 ASP A N 1
ATOM 1386 C CA . ASP A 1 176 ? -0.651 4.813 17.858 1.00 88.88 176 ASP A CA 1
ATOM 1387 C C . ASP A 1 176 ? -1.831 5.561 17.217 1.00 88.88 176 ASP A C 1
ATOM 1389 O O . ASP A 1 176 ? -2.828 5.848 17.882 1.00 88.88 176 ASP A O 1
ATOM 1393 N N . ALA A 1 177 ? -1.771 5.807 15.904 1.00 90.31 177 ALA A N 1
ATOM 1394 C CA . ALA A 1 177 ? -2.883 6.376 15.149 1.00 90.31 177 ALA A CA 1
ATOM 1395 C C . ALA A 1 177 ? -4.112 5.449 15.156 1.00 90.31 177 ALA A C 1
ATOM 1397 O O . ALA A 1 177 ? -5.223 5.900 15.448 1.00 90.31 177 ALA A O 1
ATOM 1398 N N . ALA A 1 178 ? -3.918 4.147 14.914 1.00 90.88 178 ALA A N 1
ATOM 1399 C CA . ALA A 1 178 ? -4.989 3.155 15.003 1.00 90.88 178 ALA A CA 1
ATOM 1400 C C . ALA A 1 178 ? -5.587 3.096 16.418 1.00 90.88 178 ALA A C 1
ATOM 1402 O O . ALA A 1 178 ? -6.807 3.075 16.578 1.00 90.88 178 ALA A O 1
ATOM 1403 N N . PHE A 1 179 ? -4.747 3.148 17.455 1.00 90.38 179 PHE A N 1
ATOM 1404 C CA . PHE A 1 179 ? -5.188 3.204 18.846 1.00 90.38 179 PHE A CA 1
ATOM 1405 C C . PHE A 1 179 ? -6.027 4.452 19.141 1.00 90.38 179 PHE A C 1
ATOM 1407 O O . PHE A 1 179 ? -7.022 4.360 19.861 1.00 90.38 179 PHE A O 1
ATOM 1414 N N . GLY A 1 180 ? -5.681 5.603 18.559 1.00 90.62 180 GLY A N 1
ATOM 1415 C CA . GLY A 1 180 ? -6.488 6.820 18.647 1.00 90.62 180 GLY A CA 1
ATOM 1416 C C . GLY A 1 180 ? -7.901 6.635 18.081 1.00 90.62 180 GLY A C 1
ATOM 1417 O O . GLY A 1 180 ? -8.876 7.024 18.725 1.00 90.62 180 GLY A O 1
ATOM 1418 N N . VAL A 1 181 ? -8.028 5.976 16.923 1.00 91.31 181 VAL A N 1
ATOM 1419 C CA . VAL A 1 181 ? -9.333 5.645 16.315 1.00 91.31 181 VAL A CA 1
ATOM 1420 C C . VAL A 1 181 ? -10.125 4.680 17.198 1.00 91.31 181 VAL A C 1
ATOM 1422 O O . VAL A 1 181 ? -11.294 4.935 17.487 1.00 91.31 181 VAL A O 1
ATOM 1425 N N . ILE A 1 182 ? -9.487 3.607 17.674 1.00 91.12 182 ILE A N 1
ATOM 1426 C CA . ILE A 1 182 ? -10.101 2.621 18.579 1.00 91.12 182 ILE A CA 1
ATOM 1427 C C . ILE A 1 182 ? -10.609 3.314 19.848 1.00 91.12 182 ILE A C 1
ATOM 1429 O O . ILE A 1 182 ? -11.759 3.137 20.242 1.00 91.12 182 ILE A O 1
ATOM 1433 N N . SER A 1 183 ? -9.784 4.177 20.442 1.00 90.75 183 SER A N 1
ATOM 1434 C CA . SER A 1 183 ? -10.130 4.932 21.648 1.00 90.75 183 SER A CA 1
ATOM 1435 C C . SER A 1 183 ? -11.336 5.842 21.429 1.00 90.75 183 SER A C 1
ATOM 1437 O O . SER A 1 183 ? -12.199 5.927 22.303 1.00 90.75 183 SER A O 1
ATOM 1439 N N . LEU A 1 184 ? -11.437 6.496 20.267 1.00 88.94 184 LEU A N 1
ATOM 1440 C CA . LEU A 1 184 ? -12.584 7.336 19.920 1.00 88.94 184 LEU A CA 1
ATOM 1441 C C . LEU A 1 184 ? -13.869 6.507 19.798 1.00 88.94 184 LEU A C 1
ATOM 1443 O O . LEU A 1 184 ? -14.892 6.873 20.377 1.00 88.94 184 LEU A O 1
ATOM 1447 N N . VAL A 1 185 ? -13.804 5.380 19.084 1.00 89.81 185 VAL A N 1
ATOM 1448 C CA . VAL A 1 185 ? -14.935 4.456 18.920 1.00 89.81 185 VAL A CA 1
ATOM 1449 C C . VAL A 1 185 ? -15.417 3.941 20.269 1.00 89.81 185 VAL A C 1
ATOM 1451 O O . VAL A 1 185 ? -16.615 3.971 20.539 1.00 89.81 185 VAL A O 1
ATOM 1454 N N . ASN A 1 186 ? -14.488 3.543 21.135 1.00 87.56 186 ASN A N 1
ATOM 1455 C CA . ASN A 1 186 ? -14.799 2.999 22.450 1.00 87.56 186 ASN A CA 1
ATOM 1456 C C . ASN A 1 186 ? -15.372 4.052 23.402 1.00 87.56 186 ASN A C 1
ATOM 1458 O O . ASN A 1 186 ? -16.340 3.783 24.102 1.00 87.56 186 ASN A O 1
ATOM 1462 N N . THR A 1 187 ? -14.783 5.250 23.432 1.00 88.12 187 THR A N 1
ATOM 1463 C CA . THR A 1 187 ? -15.172 6.311 24.378 1.00 88.12 187 THR A CA 1
ATOM 1464 C C . THR A 1 187 ? -16.549 6.887 24.056 1.00 88.12 187 THR A C 1
ATOM 1466 O O . THR A 1 187 ? -17.292 7.240 24.967 1.00 88.12 187 THR A O 1
ATOM 1469 N N . TYR A 1 188 ? -16.887 6.992 22.769 1.00 84.88 188 TYR A N 1
ATOM 1470 C CA . TYR A 1 188 ? -18.136 7.604 22.305 1.00 84.88 188 TYR A CA 1
ATOM 1471 C C . TYR A 1 188 ? -19.149 6.592 21.752 1.00 84.88 188 TYR A C 1
ATOM 1473 O O . TYR A 1 188 ? -20.153 7.004 21.173 1.00 84.88 188 TYR A O 1
ATOM 1481 N N . GLU A 1 189 ? -18.889 5.290 21.909 1.00 85.75 189 GLU A N 1
ATOM 1482 C CA . GLU A 1 189 ? -19.735 4.192 21.414 1.00 85.75 189 GLU A CA 1
ATOM 1483 C C . GLU A 1 189 ? -20.158 4.379 19.944 1.00 85.75 189 GLU A C 1
ATOM 1485 O O . GLU A 1 189 ? -21.326 4.215 19.566 1.00 85.75 189 GLU A O 1
ATOM 1490 N N . LEU A 1 190 ? -19.192 4.778 19.111 1.00 86.00 190 LEU A N 1
ATOM 1491 C CA . LEU A 1 190 ? -19.433 5.084 17.703 1.00 86.00 190 LEU A CA 1
ATOM 1492 C C . LEU A 1 190 ? -19.645 3.800 16.906 1.00 86.00 190 LEU A C 1
ATOM 1494 O O . LEU A 1 190 ? -19.045 2.761 17.172 1.00 86.00 190 LEU A O 1
ATOM 1498 N N . ASP A 1 191 ? -20.478 3.893 15.876 1.00 88.19 191 ASP A N 1
ATOM 1499 C CA . ASP A 1 191 ? -20.679 2.790 14.948 1.00 88.19 191 ASP A CA 1
ATOM 1500 C C . ASP A 1 191 ? -19.446 2.609 14.046 1.00 88.19 191 ASP A C 1
ATOM 1502 O O . ASP A 1 191 ? -19.073 3.512 13.291 1.00 88.19 191 ASP A O 1
ATOM 1506 N N . ILE A 1 192 ? -18.827 1.425 14.112 1.00 89.50 192 ILE A N 1
ATOM 1507 C CA . ILE A 1 192 ? -17.612 1.082 13.358 1.00 89.50 192 ILE A CA 1
ATOM 1508 C C . ILE A 1 192 ? -17.841 1.223 11.853 1.00 89.50 192 ILE A C 1
ATOM 1510 O O . ILE A 1 192 ? -16.987 1.760 11.150 1.00 89.50 192 ILE A O 1
ATOM 1514 N N . LYS A 1 193 ? -19.016 0.825 11.361 1.00 89.81 193 LYS A N 1
ATOM 1515 C CA . LYS A 1 193 ? -19.359 0.932 9.941 1.00 89.81 193 LYS A CA 1
ATOM 1516 C C . LYS A 1 193 ? -19.448 2.386 9.483 1.00 89.81 193 LYS A C 1
ATOM 1518 O O . LYS A 1 193 ? -18.978 2.735 8.400 1.00 89.81 193 LYS A O 1
ATOM 1523 N N . SER A 1 194 ? -20.028 3.259 10.302 1.00 86.81 194 SER A N 1
ATOM 1524 C CA . SER A 1 194 ? -20.065 4.699 10.036 1.00 86.81 194 SER A CA 1
ATOM 1525 C C . SER A 1 194 ? -18.655 5.290 9.982 1.00 86.81 194 SER A C 1
ATOM 1527 O O . SER A 1 194 ? -18.331 5.985 9.018 1.00 86.81 194 SER A O 1
ATOM 1529 N N . ILE A 1 195 ? -17.790 4.937 10.940 1.00 89.69 195 ILE A N 1
ATOM 1530 C CA . ILE A 1 195 ? -16.393 5.395 10.975 1.00 89.69 195 ILE A CA 1
ATOM 1531 C C . ILE A 1 195 ? -15.599 4.884 9.774 1.00 89.69 195 ILE A C 1
ATOM 1533 O O . ILE A 1 195 ? -14.891 5.663 9.141 1.00 89.69 195 ILE A O 1
ATOM 1537 N N . ALA A 1 196 ? -15.767 3.617 9.399 1.00 90.31 196 ALA A N 1
ATOM 1538 C CA . ALA A 1 196 ? -15.125 3.040 8.223 1.00 90.31 196 ALA A CA 1
ATOM 1539 C C . ALA A 1 196 ? -15.569 3.719 6.913 1.00 90.31 196 ALA A C 1
ATOM 1541 O O . ALA A 1 196 ? -14.811 3.771 5.948 1.00 90.31 196 ALA A O 1
ATOM 1542 N N . ASN A 1 197 ? -16.769 4.304 6.876 1.00 87.88 197 ASN A N 1
ATOM 1543 C CA . ASN A 1 197 ? -17.246 5.132 5.765 1.00 87.88 197 ASN A CA 1
ATOM 1544 C C . ASN A 1 197 ? -16.825 6.609 5.856 1.00 87.88 197 ASN A C 1
ATOM 1546 O O . ASN A 1 197 ? -17.210 7.398 4.998 1.00 87.88 197 ASN A O 1
ATOM 1550 N N . GLY A 1 198 ? -16.060 6.996 6.878 1.00 85.69 198 GLY A N 1
ATOM 1551 C CA . GLY A 1 198 ? -15.620 8.375 7.079 1.00 85.69 198 GLY A CA 1
ATOM 1552 C C . GLY A 1 198 ? -16.615 9.265 7.830 1.00 85.69 198 GLY A C 1
ATOM 1553 O O . GLY A 1 198 ? -16.417 10.479 7.904 1.00 85.69 198 GLY A O 1
ATOM 1554 N N . PHE A 1 199 ? -17.676 8.692 8.406 1.00 83.69 199 PHE A N 1
ATOM 1555 C CA . PHE A 1 199 ? -18.717 9.424 9.123 1.00 83.69 199 PHE A CA 1
ATOM 1556 C C . PHE A 1 199 ? -18.576 9.267 10.638 1.00 83.69 199 PHE A C 1
ATOM 1558 O O . PHE A 1 199 ? -18.749 8.181 11.188 1.00 83.69 199 PHE A O 1
ATOM 1565 N N . ILE A 1 200 ? -18.371 10.381 11.339 1.00 79.81 200 ILE A N 1
ATOM 1566 C CA . ILE A 1 200 ? -18.457 10.422 12.802 1.00 79.81 200 ILE A CA 1
ATOM 1567 C C . ILE A 1 200 ? -19.907 10.741 13.174 1.00 79.81 200 ILE A C 1
ATOM 1569 O O . ILE A 1 200 ? -20.317 11.901 13.196 1.00 79.81 200 ILE A O 1
ATOM 1573 N N . ARG A 1 201 ? -20.703 9.700 13.431 1.00 70.00 201 ARG A N 1
ATOM 1574 C CA . ARG A 1 201 ? -22.069 9.839 13.955 1.00 70.00 201 ARG A CA 1
ATOM 1575 C C . ARG A 1 201 ? -22.036 9.643 15.463 1.00 70.00 201 ARG A C 1
ATOM 1577 O O . ARG A 1 201 ? -21.907 8.519 15.934 1.00 70.00 201 ARG A O 1
ATOM 1584 N N . SER A 1 202 ? -22.126 10.736 16.214 1.00 60.50 202 SER A N 1
ATOM 1585 C CA . SER A 1 202 ? -22.281 10.664 17.667 1.00 60.50 202 SER A CA 1
ATOM 1586 C C . SER A 1 202 ? -23.761 10.524 18.013 1.00 60.50 202 SER A C 1
ATOM 1588 O O . SER A 1 202 ? -24.592 11.294 17.521 1.00 60.50 202 SER A O 1
ATOM 1590 N N . LYS A 1 203 ? -24.096 9.539 18.849 1.00 57.75 203 LYS A N 1
ATOM 1591 C CA . LYS A 1 203 ? -25.426 9.442 19.454 1.00 57.75 203 LYS A CA 1
ATOM 1592 C C . LYS A 1 203 ? -25.500 10.488 20.562 1.00 57.75 203 LYS A C 1
ATOM 1594 O O . LYS A 1 203 ? -24.769 10.398 21.545 1.00 57.75 203 LYS A O 1
ATOM 1599 N N . THR A 1 204 ? -26.366 11.490 20.428 1.00 55.41 204 THR A N 1
ATOM 1600 C CA . THR A 1 204 ? -26.650 12.380 21.560 1.00 55.41 204 THR A CA 1
ATOM 1601 C C . THR A 1 204 ? -27.441 11.623 22.629 1.00 55.41 204 THR A C 1
ATOM 1603 O O . THR A 1 204 ? -28.123 10.638 22.343 1.00 55.41 204 THR A O 1
ATOM 1606 N N . SER A 1 205 ? -27.431 12.122 23.865 1.00 51.72 205 SER A N 1
ATOM 1607 C CA . SER A 1 205 ? -28.275 11.619 24.962 1.00 51.72 205 SER A CA 1
ATOM 1608 C C . SER A 1 205 ? -29.785 11.688 24.672 1.00 51.72 205 SER A C 1
ATOM 1610 O O . SER A 1 205 ? -30.572 11.058 25.372 1.00 51.72 205 SER A O 1
ATOM 1612 N N . SER A 1 206 ? -30.196 12.422 23.631 1.00 55.53 206 SER A N 1
ATOM 1613 C CA . SER A 1 206 ? -31.570 12.494 23.123 1.00 55.53 206 SER A CA 1
ATOM 1614 C C . SER A 1 206 ? -31.872 11.511 21.982 1.00 55.53 206 SER A C 1
ATOM 1616 O O . SER A 1 206 ? -32.993 11.503 21.479 1.00 55.53 206 SER A O 1
ATOM 1618 N N . GLY A 1 207 ? -30.898 10.699 21.553 1.00 53.88 207 GLY A N 1
ATOM 1619 C CA . GLY A 1 207 ? -31.042 9.756 20.439 1.00 53.88 207 GLY A CA 1
ATOM 1620 C C . GLY A 1 207 ? -31.106 10.408 19.053 1.00 53.88 207 GLY A C 1
ATOM 1621 O O . GLY A 1 207 ? -31.393 9.720 18.077 1.00 53.88 207 GLY A O 1
ATOM 1622 N N . ALA A 1 208 ? -30.848 11.715 18.947 1.00 55.22 208 ALA A N 1
ATOM 1623 C CA . ALA A 1 208 ? -30.836 12.432 17.677 1.00 55.22 208 ALA A CA 1
ATOM 1624 C C . ALA A 1 208 ? -29.441 12.359 17.035 1.00 55.22 208 ALA A C 1
ATOM 1626 O O . ALA A 1 208 ? -28.440 12.715 17.658 1.00 55.22 208 ALA A O 1
ATOM 1627 N N . GLU A 1 209 ? -29.363 11.907 15.783 1.00 56.25 209 GLU A N 1
ATOM 1628 C CA . GLU A 1 209 ? -28.107 11.888 15.028 1.00 56.25 209 GLU A CA 1
ATOM 1629 C C . GLU A 1 209 ? -27.711 13.319 14.637 1.00 56.25 209 GLU A C 1
ATOM 1631 O O . GLU A 1 209 ? -28.404 13.980 13.863 1.00 56.25 209 GLU A O 1
ATOM 1636 N N . VAL A 1 210 ? -26.580 13.810 15.149 1.00 54.53 210 VAL A N 1
ATOM 1637 C CA . VAL A 1 210 ? -25.993 15.075 14.685 1.00 54.53 210 VAL A CA 1
ATOM 1638 C C . VAL A 1 210 ? -24.969 14.752 13.602 1.00 54.53 210 VAL A C 1
ATOM 1640 O O . VAL A 1 210 ? -23.794 14.522 13.883 1.00 54.53 210 VAL A O 1
ATOM 1643 N N . SER A 1 211 ? -25.405 14.728 12.343 1.00 54.28 211 SER A N 1
ATOM 1644 C CA . SER A 1 211 ? -24.494 14.680 11.199 1.00 54.28 211 SER A CA 1
ATOM 1645 C C . SER A 1 211 ? -24.127 16.105 10.782 1.00 54.28 211 SER A C 1
ATOM 1647 O O . SER A 1 211 ? -24.821 16.727 9.980 1.00 54.28 211 SER A O 1
ATOM 1649 N N . SER A 1 212 ? -23.032 16.648 11.316 1.00 55.50 212 SER A N 1
ATOM 1650 C CA . SER A 1 212 ? -22.426 17.837 10.703 1.00 55.50 212 SER A CA 1
ATOM 1651 C C . SER A 1 212 ? -21.677 17.398 9.440 1.00 55.50 212 SER A C 1
ATOM 1653 O O . SER A 1 212 ? -20.817 16.521 9.498 1.00 55.50 212 SER A O 1
ATOM 1655 N N . HIS A 1 213 ? -22.034 17.958 8.282 1.00 54.16 213 HIS A N 1
ATOM 1656 C CA . HIS A 1 213 ? -21.386 17.640 7.001 1.00 54.16 213 HIS A CA 1
ATOM 1657 C C . HIS A 1 213 ? -19.933 18.147 6.915 1.00 54.16 213 HIS A C 1
ATOM 1659 O O . HIS A 1 213 ? -19.174 17.690 6.070 1.00 54.16 213 HIS A O 1
ATOM 1665 N N . GLU A 1 214 ? -19.527 19.060 7.800 1.00 58.38 214 GLU A N 1
ATOM 1666 C CA . GLU A 1 214 ? -18.223 19.737 7.749 1.00 58.38 214 GLU A CA 1
ATOM 1667 C C . GLU A 1 214 ? -17.053 18.909 8.309 1.00 58.38 214 GLU A C 1
ATOM 1669 O O . GLU A 1 214 ? -15.905 19.191 7.982 1.00 58.38 214 GLU A O 1
ATOM 1674 N N . ASN A 1 215 ? -17.318 17.872 9.114 1.00 63.69 215 ASN A N 1
ATOM 1675 C CA . ASN A 1 215 ? -16.283 17.081 9.804 1.00 63.69 215 ASN A CA 1
ATOM 1676 C C . ASN A 1 215 ? -16.218 15.618 9.327 1.00 63.69 215 ASN A C 1
ATOM 1678 O O . ASN A 1 215 ? -15.828 14.731 10.086 1.00 63.69 215 ASN A O 1
ATOM 1682 N N . GLN A 1 216 ? -16.655 15.347 8.097 1.00 75.69 216 GLN A N 1
ATOM 1683 C CA . GLN A 1 216 ? -16.691 13.999 7.525 1.00 75.69 216 GLN A CA 1
ATOM 1684 C C . GLN A 1 216 ? -15.482 13.779 6.616 1.00 75.69 216 GLN A C 1
ATOM 1686 O O . GLN A 1 216 ? -15.093 14.665 5.850 1.00 75.69 216 GLN A O 1
ATOM 1691 N N . SER A 1 217 ? -14.884 12.591 6.694 1.00 78.00 217 SER A N 1
ATOM 1692 C CA . SER A 1 217 ? -13.814 12.209 5.777 1.00 78.00 217 SER A CA 1
ATOM 1693 C C . SER A 1 217 ? -14.384 12.028 4.372 1.00 78.00 217 SER A C 1
ATOM 1695 O O . SER A 1 217 ? -15.448 11.444 4.184 1.00 78.00 217 SER A O 1
ATOM 1697 N N . LYS A 1 218 ? -13.644 12.502 3.366 1.00 78.81 218 LYS A N 1
ATOM 1698 C CA . LYS A 1 218 ? -13.948 12.243 1.948 1.00 78.81 218 LYS A CA 1
ATOM 1699 C C . LYS A 1 218 ? -13.472 10.863 1.489 1.00 78.81 218 LYS A C 1
ATOM 1701 O O . LYS A 1 218 ? -13.744 10.472 0.359 1.00 78.81 218 LYS A O 1
ATOM 1706 N N . VAL A 1 219 ? -12.733 10.163 2.347 1.00 84.44 219 VAL A N 1
ATOM 1707 C CA . VAL A 1 219 ? -12.114 8.867 2.079 1.00 84.44 219 VAL A CA 1
ATOM 1708 C C . VAL A 1 219 ? -12.646 7.856 3.087 1.00 84.44 219 VAL A C 1
ATOM 1710 O O . VAL A 1 219 ? -12.667 8.125 4.292 1.00 84.44 219 VAL A O 1
ATOM 1713 N N . ALA A 1 220 ? -13.078 6.707 2.579 1.00 88.50 220 ALA A N 1
ATOM 1714 C CA . ALA A 1 220 ? -13.482 5.557 3.373 1.00 88.50 220 ALA A CA 1
ATOM 1715 C C . ALA A 1 220 ? -12.303 4.586 3.526 1.00 88.50 220 ALA A C 1
ATOM 1717 O O . ALA A 1 220 ? -11.444 4.508 2.649 1.00 88.50 220 ALA A O 1
ATOM 1718 N N . LEU A 1 221 ? -12.288 3.839 4.626 1.00 91.19 221 LEU A N 1
ATOM 1719 C CA . LEU A 1 221 ? -11.305 2.786 4.870 1.00 91.19 221 LEU A CA 1
ATOM 1720 C C . LEU A 1 221 ? -11.491 1.637 3.873 1.00 91.19 221 LEU A C 1
ATOM 1722 O O . LEU A 1 221 ? -12.625 1.269 3.550 1.00 91.19 221 LEU A O 1
ATOM 1726 N N . ASN A 1 222 ? -10.395 1.049 3.407 1.00 91.25 222 ASN A N 1
ATOM 1727 C CA . ASN A 1 222 ? -10.442 -0.184 2.620 1.00 91.25 222 ASN A CA 1
ATOM 1728 C C . ASN A 1 222 ? -10.469 -1.430 3.541 1.00 91.25 222 ASN A C 1
ATOM 1730 O O . ASN A 1 222 ? -10.407 -1.319 4.770 1.00 91.25 222 ASN A O 1
ATOM 1734 N N . ALA A 1 223 ? -10.568 -2.631 2.959 1.00 91.69 223 ALA A N 1
ATOM 1735 C CA . ALA A 1 223 ? -10.570 -3.883 3.726 1.00 91.69 223 ALA A CA 1
ATOM 1736 C C . ALA A 1 223 ? -9.309 -4.071 4.580 1.00 91.69 223 ALA A C 1
ATOM 1738 O O . ALA A 1 223 ? -9.386 -4.522 5.726 1.00 91.69 223 ALA A O 1
ATOM 1739 N N . PHE A 1 224 ? -8.147 -3.711 4.034 1.00 91.94 224 PHE A N 1
ATOM 1740 C CA . PHE A 1 224 ? -6.863 -3.856 4.707 1.00 91.94 224 PHE A CA 1
ATOM 1741 C C . PHE A 1 224 ? -6.734 -2.916 5.913 1.00 91.94 224 PHE A C 1
ATOM 1743 O O . PHE A 1 224 ? -6.283 -3.344 6.975 1.00 91.94 224 PHE A O 1
ATOM 1750 N N . ASP A 1 225 ? -7.208 -1.676 5.798 1.00 93.19 225 ASP A N 1
ATOM 1751 C CA . ASP A 1 225 ? -7.241 -0.707 6.893 1.00 93.19 225 ASP A CA 1
ATOM 1752 C C . ASP A 1 225 ? -8.105 -1.229 8.053 1.00 93.19 225 ASP A C 1
ATOM 1754 O O . ASP A 1 225 ? -7.683 -1.221 9.213 1.00 93.19 225 ASP A O 1
ATOM 1758 N N . CYS A 1 226 ? -9.297 -1.755 7.742 1.00 94.19 226 CYS A N 1
ATOM 1759 C CA . CYS A 1 226 ? -10.184 -2.371 8.730 1.00 94.19 226 CYS A CA 1
ATOM 1760 C C . CYS A 1 226 ? -9.545 -3.605 9.390 1.00 94.19 226 CYS A C 1
ATOM 1762 O O . CYS A 1 226 ? -9.673 -3.787 10.604 1.00 94.19 226 CYS A O 1
ATOM 1764 N N . TYR A 1 227 ? -8.812 -4.423 8.626 1.00 93.88 227 TYR A N 1
ATOM 1765 C CA . TYR A 1 227 ? -8.049 -5.552 9.161 1.00 93.88 227 TYR A CA 1
ATOM 1766 C C . TYR A 1 227 ? -6.952 -5.100 10.135 1.00 93.88 227 TYR A C 1
ATOM 1768 O O . TYR A 1 227 ? -6.861 -5.648 11.235 1.00 93.88 227 TYR A O 1
ATOM 1776 N N . LEU A 1 228 ? -6.154 -4.086 9.784 1.00 93.00 228 LEU A N 1
ATOM 1777 C CA . LEU A 1 228 ? -5.088 -3.568 10.649 1.00 93.00 228 LEU A CA 1
ATOM 1778 C C . LEU A 1 228 ? -5.634 -3.032 11.980 1.00 93.00 228 LEU A C 1
ATOM 1780 O O . LEU A 1 228 ? -5.105 -3.367 13.044 1.00 93.00 228 LEU A O 1
ATOM 1784 N N . ILE A 1 229 ? -6.720 -2.252 11.936 1.00 94.31 229 ILE A N 1
ATOM 1785 C CA . ILE A 1 229 ? -7.387 -1.738 13.143 1.00 94.31 229 ILE A CA 1
ATOM 1786 C C . ILE A 1 229 ? -7.963 -2.897 13.969 1.00 94.31 229 ILE A C 1
ATOM 1788 O O . ILE A 1 229 ? -7.789 -2.941 15.190 1.00 94.31 229 ILE A O 1
ATOM 1792 N N . GLY A 1 230 ? -8.612 -3.867 13.318 1.00 94.00 230 GLY A N 1
ATOM 1793 C CA . GLY A 1 230 ? -9.167 -5.050 13.975 1.00 94.00 230 GLY A CA 1
ATOM 1794 C C . GLY A 1 230 ? -8.100 -5.900 14.665 1.00 94.00 230 GLY A C 1
ATOM 1795 O O . GLY A 1 230 ? -8.293 -6.310 15.810 1.00 94.00 230 GLY A O 1
ATOM 1796 N N . LYS A 1 231 ? -6.941 -6.088 14.026 1.00 93.44 231 LYS A N 1
ATOM 1797 C CA . LYS A 1 231 ? -5.776 -6.771 14.602 1.00 93.44 231 LYS A CA 1
ATOM 1798 C C . LYS A 1 231 ? -5.233 -6.038 15.829 1.00 93.44 231 LYS A C 1
ATOM 1800 O O . LYS A 1 231 ? -5.038 -6.659 16.868 1.00 93.44 231 LYS A O 1
ATOM 1805 N N . GLN A 1 232 ? -5.065 -4.717 15.757 1.00 93.56 232 GLN A N 1
ATOM 1806 C CA . GLN A 1 232 ? -4.617 -3.927 16.909 1.00 93.56 232 GLN A CA 1
ATOM 1807 C C . GLN A 1 232 ? -5.628 -3.983 18.070 1.00 93.56 232 GLN A C 1
ATOM 1809 O O . GLN A 1 232 ? -5.244 -4.077 19.235 1.00 93.56 232 GLN A O 1
ATOM 1814 N N . THR A 1 233 ? -6.927 -3.974 17.761 1.00 92.25 233 THR A N 1
ATOM 1815 C CA . THR A 1 233 ? -8.009 -4.103 18.753 1.00 92.25 233 THR A CA 1
ATOM 1816 C C . THR A 1 233 ? -8.007 -5.494 19.401 1.00 92.25 233 THR A C 1
ATOM 1818 O O . THR A 1 233 ? -8.224 -5.631 20.607 1.00 92.25 233 THR A O 1
ATOM 1821 N N . PHE A 1 234 ? -7.715 -6.536 18.616 1.00 91.62 234 PHE A N 1
ATOM 1822 C CA . PHE A 1 234 ? -7.539 -7.902 19.104 1.00 91.62 234 PHE A CA 1
ATOM 1823 C C . PHE A 1 234 ? -6.352 -8.011 20.067 1.00 91.62 234 PHE A C 1
ATOM 1825 O O . PHE A 1 234 ? -6.500 -8.574 21.154 1.00 91.62 234 PHE A O 1
ATOM 1832 N N . ASP A 1 235 ? -5.207 -7.425 19.709 1.00 90.38 235 ASP A N 1
ATOM 1833 C CA . ASP A 1 235 ? -4.004 -7.400 20.551 1.00 90.38 235 ASP A CA 1
ATOM 1834 C C . ASP A 1 235 ? -4.261 -6.669 21.885 1.00 90.38 235 ASP A C 1
ATOM 1836 O O . ASP A 1 235 ? -3.764 -7.079 22.938 1.00 90.38 235 ASP A O 1
ATOM 1840 N N . ASN A 1 236 ? -5.138 -5.659 21.872 1.00 88.00 236 ASN A N 1
ATOM 1841 C CA . ASN A 1 236 ? -5.619 -4.953 23.064 1.00 88.00 236 ASN A CA 1
ATOM 1842 C C . ASN A 1 236 ? -6.648 -5.752 23.898 1.00 88.00 236 ASN A C 1
ATOM 1844 O O . ASN A 1 236 ? -7.126 -5.261 24.919 1.00 88.00 236 ASN A O 1
ATOM 1848 N N . LYS A 1 237 ? -6.958 -7.002 23.518 1.00 88.44 237 LYS A N 1
ATOM 1849 C CA . LYS A 1 237 ? -7.912 -7.924 24.174 1.00 88.44 237 LYS A CA 1
ATOM 1850 C C . LYS A 1 237 ? -9.378 -7.483 24.104 1.00 88.44 237 LYS A C 1
ATOM 1852 O O . LYS A 1 237 ? -10.220 -8.004 24.837 1.00 88.44 237 LYS A O 1
ATOM 1857 N N . GLU A 1 238 ? -9.712 -6.581 23.189 1.00 88.38 238 GLU A N 1
ATOM 1858 C CA . GLU A 1 238 ? -11.072 -6.092 22.974 1.00 88.38 238 GLU A CA 1
ATOM 1859 C C . GLU A 1 238 ? -11.793 -6.909 21.892 1.00 88.38 238 GLU A C 1
ATOM 1861 O O . GLU A 1 238 ? -12.144 -6.426 20.816 1.00 88.38 238 GLU A O 1
ATOM 1866 N N . TYR A 1 239 ? -12.031 -8.192 22.173 1.00 88.50 239 TYR A N 1
ATOM 1867 C CA . TYR A 1 239 ? -12.495 -9.159 21.166 1.00 88.50 239 TYR A CA 1
ATOM 1868 C C . TYR A 1 239 ? -13.851 -8.818 20.521 1.00 88.50 239 TYR A C 1
ATOM 1870 O O . TYR A 1 239 ? -14.096 -9.193 19.377 1.00 88.50 239 TYR A O 1
ATOM 1878 N N . SER A 1 240 ? -14.737 -8.108 21.231 1.00 88.50 240 SER A N 1
ATOM 1879 C CA . SER A 1 240 ? -16.045 -7.699 20.694 1.00 88.50 240 SER A CA 1
ATOM 1880 C C . SER A 1 240 ? -15.903 -6.666 19.573 1.00 88.50 240 SER A C 1
ATOM 1882 O O . SER A 1 240 ? -16.477 -6.838 18.497 1.00 88.50 240 SER A O 1
ATOM 1884 N N . ASN A 1 241 ? -15.106 -5.620 19.801 1.00 89.69 241 ASN A N 1
ATOM 1885 C CA . ASN A 1 241 ? -14.883 -4.563 18.814 1.00 89.69 241 ASN A CA 1
ATOM 1886 C C . ASN A 1 241 ? -13.937 -5.044 17.713 1.00 89.69 241 ASN A C 1
ATOM 1888 O O . ASN A 1 241 ? -14.162 -4.741 16.544 1.00 89.69 241 ASN A O 1
ATOM 1892 N N . ALA A 1 242 ? -12.957 -5.889 18.054 1.00 92.44 242 ALA A N 1
ATOM 1893 C CA . ALA A 1 242 ? -12.116 -6.565 17.070 1.00 92.44 242 ALA A CA 1
ATOM 1894 C C . ALA A 1 242 ? -12.956 -7.388 16.081 1.00 92.44 242 ALA A C 1
ATOM 1896 O O . ALA A 1 242 ? -12.766 -7.263 14.874 1.00 92.44 242 ALA A O 1
ATOM 1897 N N . LYS A 1 243 ? -13.943 -8.165 16.562 1.00 92.00 243 LYS A N 1
ATOM 1898 C CA . LYS A 1 243 ? -14.874 -8.899 15.688 1.00 92.00 243 LYS A CA 1
ATOM 1899 C C . LYS A 1 243 ? -15.609 -7.961 14.732 1.00 92.00 243 LYS A C 1
ATOM 1901 O O . LYS A 1 243 ? -15.725 -8.287 13.555 1.00 92.00 243 LYS A O 1
ATOM 1906 N N . GLN A 1 244 ? -16.112 -6.826 15.215 1.00 92.31 244 GLN A N 1
ATOM 1907 C CA . GLN A 1 244 ? -16.834 -5.869 14.371 1.00 92.31 244 GLN A CA 1
ATOM 1908 C C . GLN A 1 244 ? -15.928 -5.272 13.285 1.00 92.31 244 GLN A C 1
ATOM 1910 O O . GLN A 1 244 ? -16.303 -5.297 12.118 1.00 92.31 244 GLN A 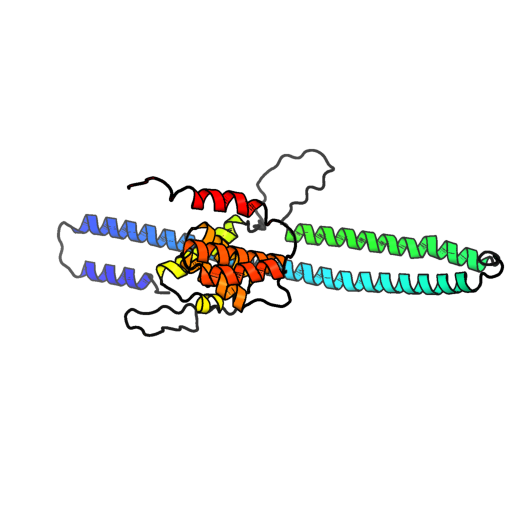O 1
ATOM 1915 N N . TRP A 1 245 ? -14.712 -4.842 13.637 1.00 94.88 245 TRP A N 1
ATOM 1916 C CA . TRP A 1 245 ? -13.719 -4.354 12.671 1.00 94.88 245 TRP A CA 1
ATOM 1917 C C . TRP A 1 245 ? -13.334 -5.399 11.624 1.00 94.88 245 TRP A C 1
ATOM 1919 O O . TRP A 1 245 ? -13.281 -5.096 10.436 1.00 94.88 245 TRP A O 1
ATOM 1929 N N . LEU A 1 246 ? -13.103 -6.642 12.049 1.00 93.88 246 LEU A N 1
ATOM 1930 C CA . LEU A 1 246 ? -12.755 -7.736 11.144 1.00 93.88 246 LEU A CA 1
ATOM 1931 C C . LEU A 1 246 ? -13.937 -8.160 10.264 1.00 93.88 246 LEU A C 1
ATOM 1933 O O . LEU A 1 246 ? -13.732 -8.567 9.128 1.00 93.88 246 LEU A O 1
ATOM 1937 N N . THR A 1 247 ? -15.171 -8.052 10.760 1.00 92.50 247 THR A N 1
ATOM 1938 C CA . THR A 1 247 ? -16.371 -8.303 9.946 1.00 92.50 247 THR A CA 1
ATOM 1939 C C . THR A 1 247 ? -16.528 -7.216 8.884 1.00 92.50 247 THR A C 1
ATOM 1941 O O . THR A 1 247 ? -16.751 -7.536 7.724 1.00 92.50 247 THR A O 1
ATOM 1944 N N . GLU A 1 248 ? -16.319 -5.947 9.247 1.00 93.50 248 GLU A N 1
ATOM 1945 C CA . GLU A 1 248 ? -16.314 -4.841 8.282 1.00 93.50 248 GLU A CA 1
ATOM 1946 C C . GLU A 1 248 ? -15.185 -4.997 7.247 1.00 93.50 248 GLU A C 1
ATOM 1948 O O . GLU A 1 248 ? -15.375 -4.673 6.079 1.00 93.50 248 GLU A O 1
ATOM 1953 N N . ALA A 1 249 ? -14.031 -5.554 7.638 1.00 93.81 249 ALA A N 1
ATOM 1954 C CA . ALA A 1 249 ? -12.965 -5.897 6.696 1.00 93.81 249 ALA A CA 1
ATOM 1955 C C . ALA A 1 249 ? -13.420 -6.955 5.677 1.00 93.81 249 ALA A C 1
ATOM 1957 O O . ALA A 1 249 ? -13.152 -6.796 4.490 1.00 93.81 249 ALA A O 1
ATOM 1958 N N . VAL A 1 250 ? -14.143 -7.994 6.122 1.00 91.94 250 VAL A N 1
ATOM 1959 C CA . VAL A 1 250 ? -14.728 -9.020 5.235 1.00 91.94 250 VAL A CA 1
ATOM 1960 C C . VAL A 1 250 ? -15.739 -8.407 4.265 1.00 91.94 250 VAL A C 1
ATOM 1962 O O . VAL A 1 250 ? -15.716 -8.731 3.081 1.00 91.94 250 VAL A O 1
ATOM 1965 N N . ASP A 1 251 ? -16.593 -7.501 4.744 1.00 91.19 251 ASP A N 1
ATOM 1966 C CA . ASP A 1 251 ? -17.608 -6.835 3.918 1.00 91.19 251 ASP A CA 1
ATOM 1967 C C . ASP A 1 251 ? -16.997 -5.924 2.836 1.00 91.19 251 ASP A C 1
ATOM 1969 O O . ASP A 1 251 ? -17.658 -5.614 1.843 1.00 91.19 251 ASP A O 1
ATOM 1973 N N . ARG A 1 252 ? -15.742 -5.494 3.018 1.00 91.19 252 ARG A N 1
ATOM 1974 C CA . ARG A 1 252 ? -15.017 -4.589 2.113 1.00 91.19 252 ARG A CA 1
ATOM 1975 C C . ARG A 1 252 ? -14.002 -5.283 1.209 1.00 91.19 252 ARG A C 1
ATOM 1977 O O . ARG A 1 252 ? -13.298 -4.578 0.488 1.00 91.19 252 ARG A O 1
ATOM 1984 N N . LEU A 1 253 ? -13.883 -6.611 1.273 1.00 91.25 253 LEU A N 1
ATOM 1985 C CA . LEU A 1 253 ? -12.915 -7.358 0.468 1.00 91.25 253 LEU A CA 1
ATOM 1986 C C . LEU A 1 253 ? -13.095 -7.066 -1.024 1.00 91.25 253 LEU A C 1
ATOM 1988 O O . LEU A 1 253 ? -14.214 -7.055 -1.539 1.00 91.25 253 LEU A O 1
ATOM 1992 N N . ASP A 1 254 ? -11.974 -6.860 -1.704 1.00 87.81 254 ASP A N 1
ATOM 1993 C CA . ASP A 1 254 ? -11.903 -6.631 -3.141 1.00 87.81 254 ASP A CA 1
ATOM 1994 C C . ASP A 1 254 ? -11.019 -7.684 -3.827 1.00 87.81 254 ASP A C 1
ATOM 1996 O O . ASP A 1 254 ? -10.279 -8.425 -3.176 1.00 87.81 254 ASP A O 1
ATOM 2000 N N . ASP A 1 255 ? -11.069 -7.730 -5.161 1.00 79.56 255 ASP A N 1
ATOM 2001 C CA . ASP A 1 255 ? -10.264 -8.656 -5.975 1.00 79.56 255 ASP A CA 1
ATOM 2002 C C . ASP A 1 255 ? -8.747 -8.406 -5.848 1.00 79.56 255 ASP A C 1
ATOM 2004 O O . ASP A 1 255 ? -7.937 -9.217 -6.295 1.00 79.56 255 ASP A O 1
ATOM 2008 N N . MET A 1 256 ? -8.347 -7.267 -5.271 1.00 79.00 256 MET A N 1
ATOM 2009 C CA . MET A 1 256 ? -6.946 -6.900 -5.055 1.00 79.00 256 MET A CA 1
ATOM 2010 C C . MET A 1 256 ? -6.411 -7.406 -3.711 1.00 79.00 256 MET A C 1
ATOM 2012 O O . MET A 1 256 ? -5.198 -7.370 -3.479 1.00 79.00 256 MET A O 1
ATOM 2016 N N . THR A 1 257 ? -7.283 -7.884 -2.822 1.00 82.38 257 THR A N 1
ATOM 2017 C CA . THR A 1 257 ? -6.884 -8.363 -1.504 1.00 82.38 257 THR A CA 1
ATOM 2018 C C . THR A 1 257 ? -6.221 -9.737 -1.617 1.00 82.38 257 THR A C 1
ATOM 2020 O O . THR A 1 257 ? -6.792 -10.682 -2.149 1.00 82.38 257 THR A O 1
ATOM 2023 N N . SER A 1 258 ? -5.005 -9.865 -1.078 1.00 85.06 258 SER A N 1
ATOM 2024 C CA . SER A 1 258 ? -4.263 -11.132 -1.076 1.00 85.06 258 SER A CA 1
ATOM 2025 C C . SER A 1 258 ? -4.990 -12.221 -0.280 1.00 85.06 258 SER A C 1
ATOM 2027 O O . SER A 1 258 ? -5.402 -11.987 0.859 1.00 85.06 258 SER A O 1
ATOM 2029 N N . ASP A 1 259 ? -5.032 -13.440 -0.826 1.00 84.75 259 ASP A N 1
ATOM 2030 C CA . ASP A 1 259 ? -5.557 -14.644 -0.163 1.00 84.75 259 ASP A CA 1
ATOM 2031 C C . ASP A 1 259 ? -4.950 -14.872 1.233 1.00 84.75 259 ASP A C 1
ATOM 2033 O O . ASP A 1 259 ? -5.604 -15.400 2.136 1.00 84.75 259 ASP A O 1
ATOM 2037 N N . GLU A 1 260 ? -3.701 -14.446 1.445 1.00 86.50 260 GLU A N 1
ATOM 2038 C CA . GLU A 1 260 ? -3.044 -14.526 2.751 1.00 86.50 260 GLU A CA 1
ATOM 2039 C C . GLU A 1 260 ? -3.742 -13.657 3.798 1.00 86.50 260 GLU A C 1
ATOM 2041 O O . GLU A 1 260 ? -4.018 -14.124 4.902 1.00 86.50 260 GLU A O 1
ATOM 2046 N N . ILE A 1 261 ? -4.087 -12.424 3.423 1.00 86.38 261 ILE A N 1
ATOM 2047 C CA . ILE A 1 261 ? -4.773 -11.465 4.292 1.00 86.38 261 ILE A CA 1
ATOM 2048 C C . ILE A 1 261 ? -6.190 -11.962 4.580 1.00 86.38 261 ILE A C 1
ATOM 2050 O O . ILE A 1 261 ? -6.635 -11.921 5.725 1.00 86.38 261 ILE A O 1
ATOM 2054 N N . ILE A 1 262 ? -6.884 -12.487 3.567 1.00 87.75 262 ILE A N 1
ATOM 2055 C CA . ILE A 1 262 ? -8.232 -13.047 3.730 1.00 87.75 262 ILE A CA 1
ATOM 2056 C C . ILE A 1 262 ? -8.207 -14.218 4.723 1.00 87.75 262 ILE A C 1
ATOM 2058 O O . ILE A 1 262 ? -9.030 -14.284 5.642 1.00 87.75 262 ILE A O 1
ATOM 2062 N N . SER A 1 263 ? -7.232 -15.123 4.586 1.00 87.44 263 SER A N 1
ATOM 2063 C CA . SER A 1 263 ? -7.041 -16.228 5.529 1.00 87.44 263 SER A CA 1
ATOM 2064 C C . SER A 1 263 ? -6.760 -15.726 6.949 1.00 87.44 263 SER A C 1
ATOM 2066 O O . SER A 1 263 ? -7.345 -16.243 7.905 1.00 87.44 263 SER A O 1
ATOM 2068 N N . ASP A 1 264 ? -5.903 -14.716 7.105 1.00 89.62 264 ASP A N 1
ATOM 2069 C CA . ASP A 1 264 ? -5.596 -14.121 8.407 1.00 89.62 264 ASP A CA 1
ATOM 2070 C C . ASP A 1 264 ? -6.836 -13.495 9.055 1.00 89.62 264 ASP A C 1
ATOM 2072 O O . ASP A 1 264 ? -7.111 -13.767 10.225 1.00 89.62 264 ASP A O 1
ATOM 2076 N N . ILE A 1 265 ? -7.635 -12.727 8.305 1.00 90.12 265 ILE A N 1
ATOM 2077 C CA . ILE A 1 265 ? -8.886 -12.131 8.798 1.00 90.12 265 ILE A CA 1
ATOM 2078 C C . ILE A 1 265 ? -9.809 -13.219 9.361 1.00 90.12 265 ILE A C 1
ATOM 2080 O O . ILE A 1 265 ? -10.313 -13.089 10.481 1.00 90.12 265 ILE A O 1
ATOM 2084 N N . PHE A 1 266 ? -9.997 -14.325 8.633 1.00 89.56 266 PHE A N 1
ATOM 2085 C CA . PHE A 1 266 ? -10.828 -15.433 9.109 1.00 89.56 266 PHE A CA 1
ATOM 2086 C C . PHE A 1 266 ? -10.247 -16.141 10.334 1.00 89.56 266 PHE A C 1
ATOM 2088 O O . PHE A 1 266 ? -11.011 -16.540 11.217 1.00 89.56 266 PHE A O 1
ATOM 2095 N N . ASN A 1 267 ? -8.922 -16.259 10.436 1.00 88.44 267 ASN A N 1
ATOM 2096 C CA . ASN A 1 267 ? -8.269 -16.794 11.628 1.00 88.44 267 ASN A CA 1
ATOM 2097 C C . ASN A 1 267 ? -8.498 -15.892 12.847 1.00 88.44 267 ASN A C 1
ATOM 2099 O O . ASN A 1 267 ? -8.911 -16.376 13.902 1.00 88.44 267 ASN A O 1
ATOM 2103 N N . TYR A 1 268 ? -8.316 -14.578 12.712 1.00 90.12 268 TYR A N 1
ATOM 2104 C CA . TYR A 1 268 ? -8.591 -13.636 13.799 1.00 90.12 268 TYR A CA 1
ATOM 2105 C C . TYR A 1 268 ? -10.073 -13.628 14.200 1.00 90.12 268 TYR A C 1
ATOM 2107 O O . TYR A 1 268 ? -10.377 -13.625 15.396 1.00 90.12 268 TYR A O 1
ATOM 2115 N N . LEU A 1 269 ? -11.002 -13.705 13.240 1.00 89.06 269 LEU A N 1
ATOM 2116 C CA . LEU A 1 269 ? -12.435 -13.854 13.522 1.00 89.06 269 LEU A CA 1
ATOM 2117 C C . LEU A 1 269 ? -12.729 -15.144 14.292 1.00 89.06 269 LEU A C 1
ATOM 2119 O O . LEU A 1 269 ? -13.425 -15.107 15.306 1.00 89.06 269 LEU A O 1
ATOM 2123 N N . LEU A 1 270 ? -12.147 -16.270 13.870 1.00 87.50 270 LEU A N 1
ATOM 2124 C CA . LEU A 1 270 ? -12.240 -17.542 14.584 1.00 87.50 270 LEU A CA 1
ATOM 2125 C C . LEU A 1 270 ? -11.780 -17.396 16.043 1.00 87.50 270 LEU A C 1
ATOM 2127 O O . LEU A 1 270 ? -12.493 -17.823 16.955 1.00 87.50 270 LEU A O 1
ATOM 2131 N N . PHE A 1 271 ? -10.623 -16.773 16.282 1.00 86.94 271 PHE A N 1
ATOM 2132 C CA . PHE A 1 271 ? -10.124 -16.546 17.638 1.00 86.94 271 PHE A CA 1
ATOM 2133 C C . PHE A 1 271 ? -11.052 -15.640 18.455 1.00 86.94 271 PHE A C 1
ATOM 2135 O O . PHE A 1 271 ? -11.310 -15.945 19.623 1.00 86.94 271 PHE A O 1
ATOM 2142 N N . CYS A 1 272 ? -11.606 -14.582 17.855 1.00 87.38 272 CYS A N 1
ATOM 2143 C CA . CYS A 1 272 ? -12.596 -13.729 18.513 1.00 87.38 272 CYS A CA 1
ATOM 2144 C C . CYS A 1 272 ? -13.826 -14.537 18.959 1.00 87.38 272 CYS A C 1
ATOM 2146 O O . CYS A 1 272 ? -14.218 -14.451 20.121 1.00 87.38 272 CYS A O 1
ATOM 2148 N N . GLU A 1 273 ? -14.401 -15.378 18.090 1.00 84.25 273 GLU A N 1
ATOM 2149 C CA . GLU A 1 273 ? -15.578 -16.198 18.434 1.00 84.25 273 GLU A CA 1
ATOM 2150 C C . GLU A 1 273 ? -15.301 -17.211 19.545 1.00 84.25 273 GLU A C 1
ATOM 2152 O O . GLU A 1 273 ? -16.135 -17.424 20.433 1.00 84.25 273 GLU A O 1
ATOM 2157 N N . LEU A 1 274 ? -14.120 -17.838 19.511 1.00 83.81 274 LEU A N 1
ATOM 2158 C CA . LEU A 1 274 ? -13.698 -18.782 20.542 1.00 83.81 274 LEU A CA 1
ATOM 2159 C C . LEU A 1 274 ? -13.590 -18.092 21.906 1.00 83.81 274 LEU A C 1
ATOM 2161 O O . LEU A 1 274 ? -14.024 -18.657 22.911 1.00 83.81 274 LEU A O 1
ATOM 2165 N N . LYS A 1 275 ? -13.075 -16.856 21.948 1.00 81.38 275 LYS A N 1
ATOM 2166 C CA . LYS A 1 275 ? -12.995 -16.051 23.177 1.00 81.38 275 LYS A CA 1
ATOM 2167 C C . LYS A 1 275 ? -14.363 -15.547 23.646 1.00 81.38 275 LYS A C 1
ATOM 2169 O O . LYS A 1 275 ? -14.607 -15.518 24.848 1.00 81.38 275 LYS A O 1
ATOM 2174 N N . VAL A 1 276 ? -15.272 -15.226 22.722 1.00 77.69 276 VAL A N 1
ATOM 2175 C CA . VAL A 1 276 ? -16.659 -14.800 23.008 1.00 77.69 276 VAL A CA 1
ATOM 2176 C C . VAL A 1 276 ? -17.583 -15.994 23.343 1.00 77.69 276 VAL A C 1
ATOM 2178 O O . VAL A 1 276 ? -18.730 -15.809 23.747 1.00 77.69 276 VAL A O 1
ATOM 2181 N N . ARG A 1 277 ? -17.069 -17.235 23.274 1.00 71.38 277 ARG A N 1
ATOM 2182 C CA . ARG A 1 277 ? -17.754 -18.493 23.637 1.00 71.38 277 ARG A CA 1
ATOM 2183 C C . ARG A 1 277 ? -18.977 -18.807 22.754 1.00 71.38 277 ARG A C 1
ATOM 2185 O O . ARG A 1 277 ? -19.939 -19.415 23.221 1.00 71.38 277 ARG A O 1
ATOM 2192 N N . LYS A 1 278 ? -18.921 -18.450 21.461 1.00 68.31 278 LYS A N 1
ATOM 2193 C CA . LYS A 1 278 ? -19.925 -18.801 20.432 1.00 68.31 278 LYS A CA 1
ATOM 2194 C C . LYS A 1 278 ? -19.355 -19.825 19.429 1.00 68.31 278 LYS A C 1
ATOM 2196 O O . LYS A 1 278 ? -18.881 -19.459 18.357 1.00 68.31 278 LYS A O 1
ATOM 2201 N N . PRO A 1 279 ? -19.385 -21.135 19.743 1.00 62.31 279 PRO A N 1
ATOM 2202 C CA . PRO A 1 279 ? -18.651 -22.146 18.974 1.00 62.31 279 PRO A CA 1
ATOM 2203 C C . PRO A 1 279 ? -19.241 -22.469 17.589 1.00 62.31 279 PRO A C 1
ATOM 2205 O O . PRO A 1 279 ? -18.552 -23.071 16.768 1.00 62.31 279 PRO A O 1
ATOM 2208 N N . SER A 1 280 ? -20.494 -22.099 17.305 1.00 67.88 280 SER A N 1
ATOM 2209 C CA . SER A 1 280 ? -21.147 -22.382 16.018 1.00 67.88 280 SER A CA 1
ATOM 2210 C C . SER A 1 280 ? -20.604 -21.520 14.872 1.00 67.88 280 SER A C 1
ATOM 2212 O O . SER A 1 280 ? -20.308 -22.046 13.801 1.00 67.88 280 SER A O 1
ATOM 2214 N N . GLU A 1 28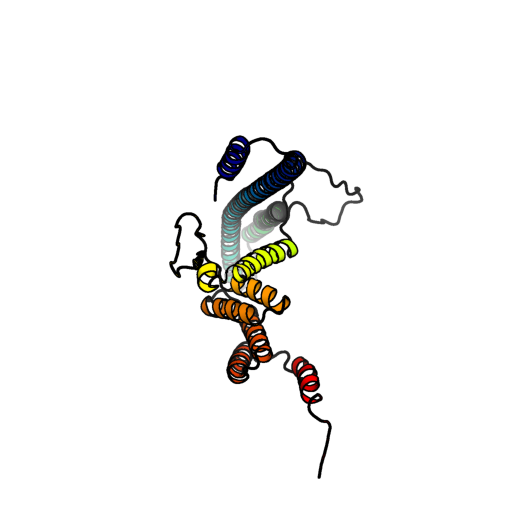1 ? -20.417 -20.216 15.097 1.00 69.12 281 GLU A N 1
ATOM 2215 C CA . GLU A 1 281 ? -19.861 -19.287 14.097 1.00 69.12 281 GLU A CA 1
ATOM 2216 C C . GLU A 1 281 ? -18.362 -19.539 13.871 1.00 69.12 281 GLU A C 1
ATOM 2218 O O . GLU A 1 281 ? -17.883 -19.485 12.741 1.00 69.12 281 GLU A O 1
ATOM 2223 N N . ALA A 1 282 ? -17.638 -19.955 14.913 1.00 69.69 282 ALA A N 1
ATOM 2224 C CA . ALA A 1 282 ? -16.233 -20.352 14.827 1.00 69.69 282 ALA A CA 1
ATOM 2225 C C . ALA A 1 282 ? -15.985 -21.449 13.767 1.00 69.69 282 ALA A C 1
ATOM 2227 O O . ALA A 1 282 ? -15.057 -21.361 12.962 1.00 69.69 282 ALA A O 1
ATOM 2228 N N . GLN A 1 283 ? -16.838 -22.478 13.702 1.00 72.19 283 GLN A N 1
ATOM 2229 C CA . GLN A 1 283 ? -16.669 -23.564 12.726 1.00 72.19 283 GLN A CA 1
ATOM 2230 C C . GLN A 1 283 ? -16.782 -23.089 11.272 1.00 72.19 283 GLN A C 1
ATOM 2232 O O . GLN A 1 283 ? -16.137 -23.662 10.393 1.00 72.19 283 GLN A O 1
ATOM 2237 N N . LYS A 1 284 ? -17.578 -22.044 11.019 1.00 80.62 284 LYS A N 1
ATOM 2238 C CA . LYS A 1 284 ? -17.752 -21.440 9.695 1.00 80.62 284 LYS A CA 1
ATOM 2239 C C . LYS A 1 284 ? -16.456 -20.771 9.232 1.00 80.62 284 LYS A C 1
ATOM 2241 O O . LYS A 1 284 ? -15.950 -21.131 8.174 1.00 80.62 284 LYS A O 1
ATOM 2246 N N . TYR A 1 285 ? -15.866 -19.907 10.060 1.00 78.38 285 TYR A N 1
ATOM 2247 C CA . TYR A 1 285 ? -14.598 -19.236 9.740 1.00 78.38 285 TYR A CA 1
ATOM 2248 C C . TYR A 1 285 ? -13.435 -20.217 9.579 1.00 78.38 285 TYR A C 1
ATOM 2250 O O . TYR A 1 285 ? -12.632 -20.081 8.660 1.00 78.38 285 TYR A O 1
ATOM 2258 N N . LYS A 1 286 ? -13.397 -21.277 10.397 1.00 78.06 286 LYS A N 1
ATOM 2259 C CA . LYS A 1 286 ? -12.400 -22.348 10.259 1.00 78.06 286 LYS A CA 1
ATOM 2260 C C . LYS A 1 286 ? -12.486 -23.058 8.904 1.00 78.06 286 LYS A C 1
ATOM 2262 O O . LYS A 1 286 ? -11.458 -23.352 8.303 1.00 78.06 286 LYS A O 1
ATOM 2267 N N . ARG A 1 287 ? -13.700 -23.351 8.424 1.00 79.25 287 ARG A N 1
ATOM 2268 C CA . ARG A 1 287 ? -13.899 -23.957 7.096 1.00 79.25 287 ARG A CA 1
ATOM 2269 C C . ARG A 1 287 ? -13.475 -23.008 5.981 1.00 79.25 287 ARG A C 1
ATOM 2271 O O . ARG A 1 287 ? -12.886 -23.462 5.011 1.00 79.25 287 ARG A O 1
ATOM 2278 N N . TRP A 1 288 ? -13.763 -21.718 6.127 1.00 78.06 288 TRP A N 1
ATOM 2279 C CA . TRP A 1 288 ? -13.412 -20.704 5.136 1.00 78.06 288 TRP A CA 1
ATOM 2280 C C . TRP A 1 288 ? -11.907 -20.464 5.030 1.00 78.06 288 TRP A C 1
ATOM 2282 O O . TRP A 1 288 ? -11.391 -20.474 3.922 1.00 78.06 288 TRP A O 1
ATOM 2292 N N . SER A 1 289 ? -11.184 -20.372 6.149 1.00 74.00 289 SER A N 1
ATOM 2293 C CA . SER A 1 289 ? -9.716 -20.291 6.116 1.00 74.00 289 SER A CA 1
ATOM 2294 C C . SER A 1 289 ? -9.087 -21.544 5.482 1.00 74.00 289 SER A C 1
ATOM 2296 O O . SER A 1 289 ? -8.241 -21.429 4.598 1.00 74.00 289 SER A O 1
ATOM 2298 N N . ALA A 1 290 ? -9.566 -22.742 5.841 1.00 76.00 290 ALA A N 1
ATOM 2299 C CA . ALA A 1 290 ? -9.065 -23.998 5.272 1.00 76.00 290 ALA A CA 1
ATOM 2300 C C . ALA A 1 290 ? -9.370 -24.170 3.771 1.00 76.00 290 ALA A C 1
ATOM 2302 O O . ALA A 1 290 ? -8.655 -24.887 3.078 1.00 76.00 290 ALA A O 1
ATOM 2303 N N . ALA A 1 291 ? -10.429 -23.533 3.262 1.00 73.75 291 ALA A N 1
ATOM 2304 C CA . ALA A 1 291 ? -10.746 -23.538 1.835 1.00 73.75 291 ALA A CA 1
ATOM 2305 C C . ALA A 1 291 ? -9.789 -22.656 1.014 1.00 73.75 291 ALA A C 1
ATOM 2307 O O . ALA A 1 291 ? -9.606 -22.917 -0.171 1.00 73.75 291 ALA A O 1
ATOM 2308 N N . ILE A 1 292 ? -9.183 -21.640 1.639 1.00 70.31 292 ILE A N 1
ATOM 2309 C CA . ILE A 1 292 ? -8.258 -20.696 0.994 1.00 70.31 292 ILE A CA 1
ATOM 2310 C C . ILE A 1 292 ? -6.826 -21.243 1.003 1.00 70.31 292 ILE A C 1
ATOM 2312 O O . ILE A 1 292 ? -6.126 -21.160 -0.002 1.00 70.31 292 ILE A O 1
ATOM 2316 N N . LYS A 1 293 ? -6.394 -21.857 2.114 1.00 61.69 293 LYS A N 1
ATOM 2317 C CA . LYS A 1 293 ? -5.096 -22.541 2.225 1.00 61.69 293 LYS A CA 1
ATOM 2318 C C . LYS A 1 293 ? -5.303 -24.018 2.590 1.00 61.69 293 LYS A C 1
ATOM 2320 O O . LYS A 1 293 ? -5.426 -24.329 3.775 1.00 61.69 293 LYS A O 1
ATOM 2325 N N . PRO A 1 294 ? -5.336 -24.940 1.607 1.00 56.34 294 PRO A N 1
ATOM 2326 C CA . PRO A 1 294 ? -5.497 -26.366 1.892 1.00 56.34 294 PRO A CA 1
ATOM 2327 C C . PRO A 1 294 ? -4.278 -27.008 2.578 1.00 56.34 294 PRO A C 1
ATOM 2329 O O . PRO A 1 294 ? -4.420 -28.089 3.141 1.00 56.34 294 PRO A O 1
ATOM 2332 N N . ASP A 1 295 ? -3.120 -26.344 2.616 1.00 46.25 295 ASP A N 1
ATOM 2333 C CA . ASP A 1 295 ? -1.898 -26.858 3.233 1.00 46.25 295 ASP A CA 1
ATOM 2334 C C . ASP A 1 295 ? -1.185 -25.757 4.031 1.00 46.25 295 ASP A C 1
ATOM 2336 O O . ASP A 1 295 ? -1.175 -24.602 3.617 1.00 46.25 295 ASP A O 1
ATOM 2340 N N . ILE A 1 296 ? -0.529 -26.158 5.127 1.00 44.88 296 ILE A N 1
ATOM 2341 C CA . ILE A 1 296 ? 0.278 -25.376 6.091 1.00 44.88 296 ILE A CA 1
ATOM 2342 C C . ILE A 1 296 ? -0.462 -25.115 7.427 1.00 44.88 296 ILE A C 1
ATOM 2344 O O . ILE A 1 296 ? -1.265 -24.207 7.590 1.00 44.88 296 ILE A O 1
ATOM 2348 N N . GLU A 1 297 ? -0.112 -25.951 8.416 1.00 43.69 297 GLU A N 1
ATOM 2349 C CA . GLU A 1 297 ? -0.211 -25.706 9.869 1.00 43.69 297 GLU A CA 1
ATOM 2350 C C . GLU A 1 297 ? -1.526 -25.985 10.623 1.00 43.69 297 GLU A C 1
ATOM 2352 O O . GLU A 1 297 ? -1.939 -25.277 11.536 1.00 43.69 297 GLU A O 1
ATOM 2357 N N . THR A 1 298 ? -2.080 -27.182 10.430 1.00 44.19 298 THR A N 1
ATOM 2358 C CA . THR A 1 298 ? -2.959 -27.815 11.440 1.00 44.19 298 THR A CA 1
ATOM 2359 C C . THR A 1 298 ? -2.200 -28.425 12.637 1.00 44.19 298 THR A C 1
ATOM 2361 O O . THR A 1 298 ? -2.825 -28.950 13.563 1.00 44.19 298 THR A O 1
ATOM 2364 N N . ASN A 1 299 ? -0.862 -28.342 12.666 1.00 38.25 299 ASN A N 1
ATOM 2365 C CA . ASN A 1 299 ? -0.026 -2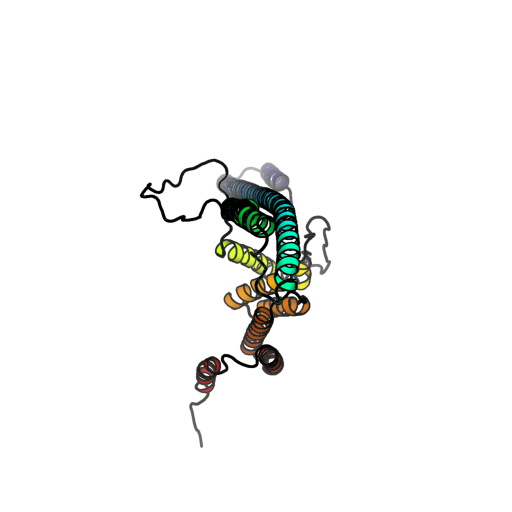8.963 13.703 1.00 38.25 299 ASN A CA 1
ATOM 2366 C C . ASN A 1 299 ? 0.290 -28.048 14.902 1.00 38.25 299 ASN A C 1
ATOM 2368 O O . ASN A 1 299 ? 0.423 -28.567 16.009 1.00 38.25 299 ASN A O 1
ATOM 2372 N N . GLY A 1 300 ? 0.316 -26.718 14.736 1.00 35.06 300 GLY A N 1
ATOM 2373 C CA . GLY A 1 300 ? 0.477 -25.772 15.857 1.00 35.06 300 GLY A CA 1
ATOM 2374 C C . GLY A 1 300 ? -0.782 -25.633 16.725 1.00 35.06 300 GLY A C 1
ATOM 2375 O O . GLY A 1 300 ? -0.708 -25.440 17.933 1.00 35.06 300 GLY A O 1
ATOM 2376 N N . LEU A 1 301 ? -1.961 -25.852 16.136 1.00 44.34 301 LEU A N 1
ATOM 2377 C CA . LEU A 1 301 ? -3.259 -25.738 16.818 1.00 44.34 301 LEU A CA 1
ATOM 2378 C C . LEU A 1 301 ? -3.584 -26.918 17.751 1.00 44.34 301 LEU A C 1
ATOM 2380 O O . LEU A 1 301 ? -4.467 -26.809 18.604 1.00 44.34 301 LEU A O 1
ATOM 2384 N N . LYS A 1 302 ? -2.877 -28.052 17.632 1.00 42.1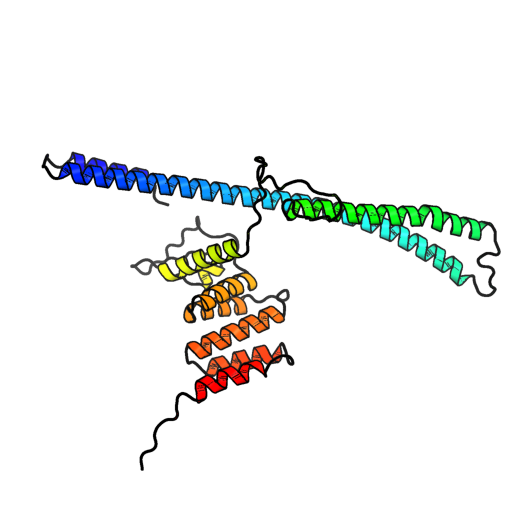2 302 LYS A N 1
ATOM 2385 C CA . LYS A 1 302 ? -3.068 -29.198 18.538 1.00 42.12 302 LYS A CA 1
ATOM 2386 C C . LYS A 1 302 ? -2.454 -28.972 19.923 1.00 42.12 302 LYS A C 1
ATOM 2388 O O . LYS A 1 302 ? -2.946 -29.578 20.874 1.00 42.12 302 LYS A O 1
ATOM 2393 N N . SER A 1 303 ? -1.429 -28.123 20.069 1.00 35.84 303 SER A N 1
ATOM 2394 C CA . SER A 1 303 ? -0.803 -27.890 21.380 1.00 35.84 303 SER A CA 1
ATOM 2395 C C . SER A 1 303 ? -1.626 -26.955 22.267 1.00 35.84 303 SER A C 1
ATOM 2397 O O . SER A 1 303 ? -1.724 -27.209 23.463 1.00 35.84 303 SER A O 1
ATOM 2399 N N . GLU A 1 304 ? -2.302 -25.948 21.707 1.00 37.62 304 GLU A N 1
ATOM 2400 C CA . GLU A 1 304 ? -3.124 -25.013 22.495 1.00 37.62 304 GLU A CA 1
ATOM 2401 C C . GLU A 1 304 ? -4.531 -25.547 22.817 1.00 37.62 304 GLU A C 1
ATOM 2403 O O . GLU A 1 304 ? -5.072 -25.253 23.883 1.00 37.62 304 GLU A O 1
ATOM 2408 N N . MET A 1 305 ? -5.106 -26.417 21.973 1.00 40.00 305 MET A N 1
ATOM 2409 C CA . MET A 1 305 ? -6.364 -27.115 22.298 1.00 40.00 305 MET A CA 1
ATOM 2410 C C . MET A 1 305 ? -6.208 -28.129 23.442 1.00 40.00 305 MET A C 1
ATOM 2412 O O . MET A 1 305 ? -7.178 -28.399 24.150 1.00 40.00 305 MET A O 1
ATOM 2416 N N . LYS A 1 306 ? -5.003 -28.677 23.656 1.00 39.22 306 LYS A N 1
ATOM 2417 C CA . LYS A 1 306 ? -4.750 -29.636 24.742 1.00 39.22 306 LYS A CA 1
ATOM 2418 C C . LYS A 1 306 ? -4.765 -28.963 26.120 1.00 39.22 306 LYS A C 1
ATOM 2420 O O . LYS A 1 306 ? -5.296 -29.526 27.068 1.00 39.22 306 LYS A O 1
ATOM 2425 N N . VAL A 1 307 ? -4.309 -27.711 26.203 1.00 39.97 307 VAL A N 1
ATOM 2426 C CA . VAL A 1 307 ? -4.293 -26.929 27.455 1.00 39.97 307 VAL A CA 1
ATOM 2427 C C . VAL A 1 307 ? -5.708 -26.561 27.926 1.00 39.97 307 VAL A C 1
ATOM 2429 O O . VAL A 1 307 ? -5.960 -26.472 29.125 1.00 39.97 307 VAL A O 1
ATOM 2432 N N . VAL A 1 308 ? -6.667 -26.402 27.007 1.00 41.53 308 VAL A N 1
ATOM 2433 C CA . VAL A 1 308 ? -8.065 -26.085 27.363 1.00 41.53 308 VAL A CA 1
ATOM 2434 C C . VAL A 1 308 ? -8.855 -27.335 27.776 1.00 41.53 308 VAL A C 1
ATOM 2436 O O . VAL A 1 308 ? -9.773 -27.230 28.587 1.00 41.53 308 VAL A O 1
ATOM 2439 N N . HIS A 1 309 ? -8.489 -28.524 27.286 1.00 40.88 309 HIS A N 1
ATOM 2440 C CA . HIS A 1 309 ? -9.153 -29.776 27.669 1.00 40.88 309 HIS A CA 1
ATOM 2441 C C . HIS A 1 309 ? -8.695 -30.338 29.027 1.00 40.88 309 HIS A C 1
ATOM 2443 O O . HIS A 1 309 ? -9.503 -30.974 29.702 1.00 40.88 309 HIS A O 1
ATOM 2449 N N . ASP A 1 310 ? -7.469 -30.048 29.473 1.00 36.88 310 ASP A N 1
ATOM 2450 C CA . ASP A 1 310 ? -6.922 -30.595 30.728 1.00 36.88 310 ASP A CA 1
ATOM 2451 C C . ASP A 1 310 ? -7.340 -29.823 32.002 1.00 36.88 310 ASP A C 1
ATOM 2453 O O . ASP A 1 310 ? -7.026 -30.247 33.113 1.00 36.88 310 ASP A O 1
ATOM 2457 N N . THR A 1 311 ? -8.101 -28.724 31.892 1.00 37.25 311 THR A N 1
ATOM 2458 C CA . THR A 1 311 ? -8.551 -27.932 33.063 1.00 37.25 311 THR A CA 1
ATOM 2459 C C . THR A 1 311 ? -9.942 -28.298 33.603 1.00 37.25 311 THR A C 1
ATOM 2461 O O . THR A 1 311 ? -10.367 -27.732 34.606 1.00 37.25 311 THR A O 1
ATOM 2464 N N . ASN A 1 312 ? -10.631 -29.287 33.016 1.00 41.03 312 ASN A N 1
ATOM 2465 C CA . ASN A 1 312 ? -11.986 -29.707 33.419 1.00 41.03 312 ASN A CA 1
ATOM 2466 C C . ASN A 1 312 ? -12.068 -31.179 33.872 1.00 41.03 312 ASN A C 1
ATOM 2468 O O . ASN A 1 312 ? -12.982 -31.903 33.478 1.00 41.03 312 ASN A O 1
ATOM 2472 N N . GLY A 1 313 ? -11.126 -31.645 34.696 1.00 38.97 313 GLY A N 1
ATOM 2473 C CA . GLY A 1 313 ? -11.045 -33.071 35.027 1.00 38.97 313 GLY A CA 1
ATOM 2474 C C . GLY A 1 313 ? -10.499 -33.422 36.406 1.00 38.97 313 GLY A C 1
ATOM 2475 O O . GLY A 1 313 ? -9.604 -34.254 36.494 1.00 38.97 313 GLY A O 1
ATOM 2476 N N . THR A 1 314 ? -11.049 -32.866 37.487 1.00 30.91 314 THR A N 1
ATOM 2477 C CA . THR A 1 314 ? -10.814 -33.393 38.845 1.00 30.91 314 THR A CA 1
ATOM 2478 C C . THR A 1 314 ? -12.084 -33.348 39.693 1.00 30.91 314 THR A C 1
ATOM 2480 O O . THR A 1 314 ? -12.390 -32.355 40.343 1.00 30.91 314 THR A O 1
ATOM 2483 N N . THR A 1 315 ? -12.847 -34.443 39.698 1.00 28.45 315 THR A N 1
ATOM 2484 C CA . THR A 1 315 ? -13.051 -35.324 40.874 1.00 28.45 315 THR A CA 1
ATOM 2485 C C . THR A 1 315 ? -14.159 -36.357 40.602 1.00 28.45 315 THR A C 1
ATOM 2487 O O . THR A 1 315 ? -15.211 -35.997 40.078 1.00 28.45 315 THR A O 1
ATOM 2490 N N . PRO A 1 316 ? -13.962 -37.638 40.972 1.00 33.81 316 PRO A N 1
ATOM 2491 C CA . PRO A 1 316 ? -15.007 -38.653 40.933 1.00 33.81 316 PRO A CA 1
ATOM 2492 C C . PRO A 1 316 ? -15.772 -38.695 42.266 1.00 33.81 316 PRO A C 1
ATOM 2494 O O . PRO A 1 316 ? -15.166 -38.636 43.340 1.00 33.81 316 PRO A O 1
ATOM 2497 N N . ARG A 1 317 ? -17.098 -38.857 42.213 1.00 25.64 317 ARG A N 1
ATOM 2498 C CA . ARG A 1 317 ? -17.893 -39.365 43.339 1.00 25.64 317 ARG A CA 1
ATOM 2499 C C . ARG A 1 317 ? -18.976 -40.328 42.850 1.00 25.64 317 ARG A C 1
ATOM 2501 O O . ARG A 1 317 ? -19.806 -39.932 42.036 1.00 25.64 317 ARG A O 1
ATOM 2508 N N . LEU A 1 318 ? -18.940 -41.497 43.502 1.00 29.03 318 LEU A N 1
ATOM 2509 C CA . LEU A 1 318 ? -19.793 -42.694 43.459 1.00 29.03 318 LEU A CA 1
ATOM 2510 C C . LEU A 1 318 ? -19.633 -43.593 42.230 1.00 29.03 318 LEU A C 1
ATOM 2512 O O . LEU A 1 318 ? -20.056 -43.200 41.126 1.00 29.03 318 LEU A O 1
#